Protein AF-A0A1S4DKH9-F1 (afdb_monomer_lite)

Organism: Nicotiana tabacum (NCBI:txid4097)

Sequence (353 aa):
MFNLQRTGGSEENLSPEVVNATEPLGEAETSLSMASSDRLENSMARGRQGDEEYIVMQQKDLFSVAHLPSQVRKIIEHLWENEARLCAFFCNIQGQHLNTPSKVAGPSMFFLDSILVPPIRFRPPAKGGDSVMEHPHTVLLGKVLQSNIALGNAHSNRAGRSKIISRLMDLQQSVNILFDSKTAAGPGQKDVGVGICQLLEKKEGIFRQKMMGKRVNFACRSVISPDPYLSVNEIGVPPYFALRLTYPERVTPWNAGKMRDSIINGPENHPGALSFADRISTVKLPSGNGKNIKKIRMAISRKLPSSRGAVTQSGRNDEYEFEGKVVYRHLQDGDIVLVNRQVELFASVCGAN

InterPro domains:
  IPR000722 RNA polymerase, alpha subunit [PF00623] (213-345)
  IPR006592 RNA polymerase, N-terminal [SM00663] (108-352)
  IPR045867 DNA-directed RNA polymerase, subunit beta-prime [PTHR19376] (65-342)

Secondary structure (DSSP, 8-state):
--------------PPP------------------------------SSHHHHHHHHHHHHHTTS---HHHHHHHHHHHHHH-HHHHHHHHHHHHTT--S------GGGG--S--PPPPGGGSPPEEETTEEEPPHHHHHHHHHHHHHHHHHHHHHTT--HHHHHHHHHHHHHHHHHHH-HHHHPPTT-TTPPPPHHHHHHSTTSHIIIIIIS---SS---------TTS-TT-----HHHHTT-EEEEEP-TTTHHHHHHHHHH-SSSSS-EEEEE-SS-EEEPPPS--HHHHHHHHHHHTTSPPTTSTTS-TTS-THHHHTT-EEEEEP-TT--EEEE-SS-SSS-EEEE-

Foldseek 3Di:
DDDDDDDDDDDDDDDDDDDDDDDDDDDDDDDDDDDDDDDDDDDDDDDDDVVVVVVVVVVVVVVPDDDDVVVVLVVQQVCCVVCVVVVVVVQVVVVVVDPDPPDRPGSCVVPDPDDDDDDVVVFDWDDDPPDTHGGLLVVLVVQLVVLVVLLVVCVVVVHDPVSNVVSVVSNVLSVCLQADVVVSDDPPCPPRGQHPVNQDPDCCHCCNVPPVDDDDPQDDDDDDDDDPVDDPQADDDDPVSLLVRWDWAQADLVCLVVLLVQLLCFRPDPQHFQWKWAQVDIGGQDDDDDPVSSVVSNVVSVLGDHSPPPPDDPPDPPVPSRPGIITRTGDDPPDWDWAADPPPPDPRTDIGD

pLDDT: mean 74.28, std 23.91, range [22.83, 96.75]

Radius of gyration: 37.33 Å; chains: 1; bounding box: 111×58×94 Å

Structure (mmCIF, N/CA/C/O backbone):
data_AF-A0A1S4DKH9-F1
#
_entry.id   AF-A0A1S4DKH9-F1
#
loop_
_atom_site.group_PDB
_atom_site.id
_atom_site.type_symbol
_atom_site.label_atom_id
_atom_site.label_alt_id
_atom_site.label_comp_id
_atom_site.label_asym_id
_atom_site.label_entity_id
_atom_site.label_seq_id
_atom_site.pdbx_PDB_ins_code
_atom_site.Cartn_x
_atom_site.Cartn_y
_atom_site.Cartn_z
_atom_site.occupancy
_atom_site.B_iso_or_equiv
_atom_site.auth_seq_id
_atom_site.auth_comp_id
_atom_site.auth_asym_id
_atom_site.auth_atom_id
_atom_site.pdbx_PDB_model_num
ATOM 1 N N . MET A 1 1 ? 19.260 -18.390 29.176 1.00 35.50 1 MET A N 1
ATOM 2 C CA . MET A 1 1 ? 20.043 -18.119 30.397 1.00 35.50 1 MET A CA 1
ATOM 3 C C . MET A 1 1 ? 19.313 -17.019 31.155 1.00 35.50 1 MET A C 1
ATOM 5 O O . MET A 1 1 ? 19.299 -15.902 30.671 1.00 35.50 1 MET A O 1
ATOM 9 N N . PHE A 1 2 ? 18.592 -17.435 32.200 1.00 26.61 2 PHE A N 1
ATOM 10 C CA . PHE A 1 2 ? 17.896 -16.727 33.294 1.00 26.61 2 PHE A CA 1
ATOM 11 C C . PHE A 1 2 ? 16.610 -17.504 33.599 1.00 26.61 2 PHE A C 1
ATOM 13 O O . PHE A 1 2 ? 15.527 -17.218 33.103 1.00 26.61 2 PHE A O 1
ATOM 20 N N . ASN A 1 3 ? 16.818 -18.587 34.350 1.00 23.33 3 ASN A N 1
ATOM 21 C CA . ASN A 1 3 ? 15.805 -19.311 35.103 1.00 23.33 3 ASN A CA 1
ATOM 22 C C . ASN A 1 3 ? 15.641 -18.590 36.444 1.00 23.33 3 ASN A C 1
ATOM 24 O O . ASN A 1 3 ? 16.657 -18.331 37.087 1.00 23.33 3 ASN A O 1
ATOM 28 N N . LEU A 1 4 ? 14.408 -18.377 36.903 1.00 29.14 4 LEU A N 1
ATOM 29 C CA . LEU A 1 4 ? 14.122 -18.391 38.337 1.00 29.14 4 LEU A CA 1
ATOM 30 C C . LEU A 1 4 ? 12.692 -18.895 38.600 1.00 29.14 4 LEU A C 1
ATOM 32 O O . LEU A 1 4 ? 11.704 -18.226 38.328 1.00 29.14 4 LEU A O 1
ATOM 36 N N . GLN A 1 5 ? 12.667 -20.153 39.041 1.00 27.03 5 GLN A N 1
ATOM 37 C CA . GLN A 1 5 ? 11.808 -20.799 40.038 1.00 27.03 5 GLN A CA 1
ATOM 38 C C . GLN A 1 5 ? 10.305 -20.482 40.118 1.00 27.03 5 GLN A C 1
ATOM 40 O O . GLN A 1 5 ? 9.860 -19.443 40.589 1.00 27.03 5 GLN A O 1
ATOM 45 N N . ARG A 1 6 ? 9.543 -21.544 39.819 1.00 25.92 6 ARG A N 1
ATOM 46 C CA . ARG A 1 6 ? 8.253 -21.880 40.428 1.00 25.92 6 ARG A CA 1
ATOM 47 C C . ARG A 1 6 ? 8.407 -22.048 41.945 1.00 25.92 6 ARG A C 1
ATOM 49 O O . ARG A 1 6 ? 9.213 -22.866 42.383 1.00 25.92 6 ARG A O 1
ATOM 56 N N . THR A 1 7 ? 7.532 -21.400 42.702 1.00 26.58 7 THR A N 1
ATOM 57 C CA . THR A 1 7 ? 7.097 -21.820 44.041 1.00 26.58 7 THR A CA 1
ATOM 58 C C . THR A 1 7 ? 5.575 -21.761 44.052 1.00 26.58 7 THR A C 1
ATOM 60 O O . THR A 1 7 ? 4.994 -20.784 43.586 1.00 26.58 7 THR A O 1
ATOM 63 N N . GLY A 1 8 ? 4.940 -22.856 44.465 1.00 22.94 8 GLY A N 1
ATOM 64 C CA . GLY A 1 8 ? 3.492 -23.014 44.430 1.00 22.94 8 GLY A CA 1
ATOM 65 C C . GLY A 1 8 ? 2.771 -22.475 45.664 1.00 22.94 8 GLY A C 1
ATOM 66 O O . GLY A 1 8 ? 3.399 -22.145 46.665 1.00 22.94 8 GLY A O 1
ATOM 67 N N . GLY A 1 9 ? 1.441 -22.510 45.557 1.00 22.83 9 GLY A N 1
ATOM 68 C CA . GLY A 1 9 ? 0.507 -22.621 46.675 1.00 22.83 9 GLY A CA 1
ATOM 69 C C . GLY A 1 9 ? -0.093 -21.311 47.175 1.00 22.83 9 GLY A C 1
ATOM 70 O O . GLY A 1 9 ? 0.499 -20.682 48.036 1.00 22.83 9 GLY A O 1
ATOM 71 N N . SER A 1 10 ? -1.293 -20.975 46.696 1.00 25.03 10 SER A N 1
ATOM 72 C CA . SER A 1 10 ? -2.522 -20.954 47.513 1.00 25.03 10 SER A CA 1
ATOM 73 C C . SER A 1 10 ? -3.692 -20.419 46.683 1.00 25.03 10 SER A C 1
ATOM 75 O O . SER A 1 10 ? -3.614 -19.351 46.081 1.00 25.03 10 SER A O 1
ATOM 77 N N . GLU A 1 11 ? -4.776 -21.193 46.632 1.00 33.19 11 GLU A N 1
ATOM 78 C CA . GLU A 1 11 ? -6.097 -20.703 46.250 1.00 33.19 11 GLU A CA 1
ATOM 79 C C . GLU A 1 11 ? -6.484 -19.590 47.230 1.00 33.19 11 GLU A C 1
ATOM 81 O O . GLU A 1 11 ? -6.693 -19.852 48.413 1.00 33.19 11 GLU A O 1
ATOM 86 N N . GLU A 1 12 ? -6.556 -18.346 46.759 1.00 27.44 12 GLU A N 1
ATOM 87 C CA . GLU A 1 12 ? -7.192 -17.272 47.516 1.00 27.44 12 GLU A CA 1
ATOM 88 C C . GLU A 1 12 ? -8.554 -16.969 46.905 1.00 27.44 12 GLU A C 1
ATOM 90 O O . GLU A 1 12 ? -8.703 -16.471 45.788 1.00 27.44 12 GLU A O 1
ATOM 95 N N . ASN A 1 13 ? -9.547 -17.371 47.688 1.00 27.06 13 ASN A N 1
ATOM 96 C CA . ASN A 1 13 ? -10.962 -17.160 47.507 1.00 27.06 13 ASN A CA 1
ATOM 97 C C . ASN A 1 13 ? -11.296 -15.701 47.176 1.00 27.06 13 ASN A C 1
ATOM 99 O O . ASN A 1 13 ? -10.829 -14.763 47.827 1.00 27.06 13 ASN A O 1
ATOM 103 N N . LEU A 1 14 ? -12.211 -15.546 46.216 1.00 27.14 14 LEU A N 1
ATOM 104 C CA . LEU A 1 14 ? -13.073 -14.377 46.079 1.00 27.14 14 LEU A CA 1
ATOM 105 C C . LEU A 1 14 ? -13.613 -13.994 47.462 1.00 27.14 14 LEU A C 1
ATOM 107 O O . LEU A 1 14 ? -14.387 -14.739 48.063 1.00 27.14 14 LEU A O 1
ATOM 111 N N . SER A 1 15 ? -13.190 -12.840 47.972 1.00 30.05 15 SER A N 1
ATOM 112 C CA . SER A 1 15 ? -13.782 -12.288 49.184 1.00 30.05 15 SER A CA 1
ATOM 113 C C . SER A 1 15 ? -15.156 -11.698 48.843 1.00 30.05 15 SER A C 1
ATOM 115 O O . SER A 1 15 ? -15.264 -10.940 47.875 1.00 30.05 15 SER A O 1
ATOM 117 N N . PRO A 1 16 ? -16.206 -12.049 49.602 1.00 29.97 16 PRO A N 1
ATOM 118 C CA . PRO A 1 16 ? -17.573 -11.638 49.329 1.00 29.97 16 PRO A CA 1
ATOM 119 C C . PRO A 1 16 ? -17.761 -10.170 49.712 1.00 29.97 16 PRO A C 1
ATOM 121 O O . PRO A 1 16 ? -17.360 -9.732 50.791 1.00 29.97 16 PRO A O 1
ATOM 124 N N . GLU A 1 17 ? -18.394 -9.402 48.828 1.00 30.55 17 GLU A N 1
ATOM 125 C CA . GLU A 1 17 ? -18.883 -8.074 49.179 1.00 30.55 17 GLU A CA 1
ATOM 126 C C . GLU A 1 17 ? -20.013 -8.256 50.202 1.00 30.55 17 GLU A C 1
ATOM 128 O O . GLU A 1 17 ? -21.005 -8.944 49.957 1.00 30.55 17 GLU A O 1
ATOM 133 N N . VAL A 1 18 ? -19.783 -7.714 51.396 1.00 30.25 18 VAL A N 1
ATOM 134 C CA . VAL A 1 18 ? -20.636 -7.856 52.573 1.00 30.25 18 VAL A CA 1
ATOM 135 C C . VAL A 1 18 ? -22.040 -7.341 52.260 1.00 30.25 18 VAL A C 1
ATOM 137 O O . VAL A 1 18 ? -22.259 -6.143 52.080 1.00 30.25 18 VAL A O 1
ATOM 140 N N . VAL A 1 19 ? -22.994 -8.269 52.235 1.00 34.19 19 VAL A N 1
ATOM 141 C CA . VAL A 1 19 ? -24.423 -7.988 52.358 1.00 34.19 19 VAL A CA 1
ATOM 142 C C . VAL A 1 19 ? -24.653 -7.481 53.775 1.00 34.19 19 VAL A C 1
ATOM 144 O O . VAL A 1 19 ? -24.426 -8.220 54.729 1.00 34.19 19 VAL A O 1
ATOM 147 N N . ASN A 1 20 ? -25.121 -6.243 53.921 1.00 26.44 20 ASN A N 1
ATOM 148 C CA . ASN A 1 20 ? -25.772 -5.824 55.153 1.00 26.44 20 ASN A CA 1
ATOM 149 C C . ASN A 1 20 ? -27.063 -5.057 54.850 1.00 26.44 20 ASN A C 1
ATOM 151 O O . ASN A 1 20 ? -27.044 -3.984 54.254 1.00 26.44 20 ASN A O 1
ATOM 155 N N . ALA A 1 21 ? -28.147 -5.731 55.242 1.00 28.20 21 ALA A N 1
ATOM 156 C CA . ALA A 1 21 ? -29.458 -5.290 55.702 1.00 28.20 21 ALA A CA 1
ATOM 157 C C . ALA A 1 21 ? -29.995 -3.915 55.261 1.00 28.20 21 ALA A C 1
ATOM 159 O O . ALA A 1 21 ? -29.522 -2.856 55.661 1.00 28.20 21 ALA A O 1
ATOM 160 N N . THR A 1 22 ? -31.084 -4.002 54.499 1.00 28.23 22 THR A N 1
ATOM 161 C CA . THR A 1 22 ? -32.389 -3.369 54.747 1.00 28.23 22 THR A CA 1
ATOM 162 C C . THR A 1 22 ? -32.508 -2.593 56.066 1.00 28.23 22 THR A C 1
ATOM 164 O O . THR A 1 22 ? -32.443 -3.215 57.117 1.00 28.23 22 THR A O 1
ATOM 167 N N . GLU A 1 23 ? -32.807 -1.291 56.001 1.00 25.06 23 GLU A N 1
ATOM 168 C CA . GLU A 1 23 ? -33.881 -0.656 56.787 1.00 25.06 23 GLU A CA 1
ATOM 169 C C . GLU A 1 23 ? -34.392 0.632 56.091 1.00 25.06 23 GLU A C 1
ATOM 171 O O . GLU A 1 23 ? -33.608 1.312 55.419 1.00 25.06 23 GLU A O 1
ATOM 176 N N . PRO A 1 24 ? -35.702 0.949 56.198 1.00 32.97 24 PRO A N 1
ATOM 177 C CA . PRO A 1 24 ? -36.370 2.039 55.488 1.00 32.97 24 PRO A CA 1
ATOM 178 C C . PRO A 1 24 ? -36.549 3.294 56.361 1.00 32.97 24 PRO A C 1
ATOM 180 O O . PRO A 1 24 ? -36.873 3.202 57.539 1.00 32.97 24 PRO A O 1
ATOM 183 N N . LEU A 1 25 ? -36.418 4.481 55.768 1.00 26.73 25 LEU A N 1
ATOM 184 C CA . LEU A 1 25 ? -36.816 5.772 56.349 1.00 26.73 25 LEU A CA 1
ATOM 185 C C . LEU A 1 25 ? -37.231 6.683 55.176 1.00 26.73 25 LEU A C 1
ATOM 187 O O . LEU A 1 25 ? -36.474 6.803 54.219 1.00 26.73 25 LEU A O 1
ATOM 191 N N . GLY A 1 26 ? -38.382 7.345 55.134 1.00 24.33 26 GLY A N 1
ATOM 192 C CA . GLY A 1 26 ? -39.481 7.434 56.079 1.00 24.33 26 GLY A CA 1
ATOM 193 C C . GLY A 1 26 ? -40.715 7.992 55.365 1.00 24.33 26 GLY A C 1
ATOM 194 O O . GLY A 1 26 ? -40.619 8.644 54.323 1.00 24.33 26 GLY A O 1
ATOM 195 N N . GLU A 1 27 ? -41.865 7.664 55.931 1.00 23.52 27 GLU A N 1
ATOM 196 C CA . GLU A 1 27 ? -43.193 8.092 55.520 1.00 23.52 27 GLU A CA 1
ATOM 197 C C . GLU A 1 27 ? -43.369 9.604 55.716 1.00 23.52 27 GLU A C 1
ATOM 199 O O . GLU A 1 27 ? -42.976 10.169 56.737 1.00 23.52 27 GLU A O 1
ATOM 204 N N . ALA A 1 28 ? -44.013 10.249 54.748 1.00 24.97 28 ALA A N 1
ATOM 205 C CA . ALA A 1 28 ? -44.716 11.505 54.955 1.00 24.97 28 ALA A CA 1
ATOM 206 C C . ALA A 1 28 ? -46.137 11.310 54.420 1.00 24.97 28 ALA A C 1
ATOM 208 O O . ALA A 1 28 ? -46.377 11.353 53.214 1.00 24.97 28 ALA A O 1
ATOM 209 N N . GLU A 1 29 ? -47.071 11.033 55.328 1.00 22.97 29 GLU A N 1
ATOM 210 C CA . GLU A 1 29 ? -48.499 11.113 55.046 1.00 22.97 29 GLU A CA 1
ATOM 211 C C . GLU A 1 29 ? -48.913 12.571 54.831 1.00 22.97 29 GLU A C 1
ATOM 213 O O . GLU A 1 29 ? -48.580 13.441 55.637 1.00 22.97 29 GLU A O 1
ATOM 218 N N . THR A 1 30 ? -49.722 12.846 53.805 1.00 23.67 30 THR A N 1
ATOM 219 C CA . THR A 1 30 ? -50.710 13.937 53.858 1.00 23.67 30 THR A CA 1
ATOM 220 C C . THR A 1 30 ? -51.915 13.613 52.961 1.00 23.67 30 THR A C 1
ATOM 222 O O . THR A 1 30 ? -51.887 13.801 51.751 1.00 23.67 30 THR A O 1
ATOM 225 N N . SER A 1 31 ? -52.951 13.080 53.617 1.00 23.53 31 SER A N 1
ATOM 226 C CA . SER A 1 31 ? -54.407 13.250 53.430 1.00 23.53 31 SER A CA 1
ATOM 227 C C . SER A 1 31 ? -55.106 13.151 52.056 1.00 23.53 31 SER A C 1
ATOM 229 O O . SER A 1 31 ? -54.861 13.909 51.122 1.00 23.53 31 SER A O 1
ATOM 231 N N . LEU A 1 32 ? -56.144 12.303 52.083 1.00 23.70 32 LEU A N 1
ATOM 232 C CA . LEU A 1 32 ? -57.332 12.161 51.229 1.00 23.70 32 LEU A CA 1
ATOM 233 C C . LEU A 1 32 ? -57.931 13.452 50.622 1.00 23.70 32 LEU A C 1
ATOM 235 O O . LEU A 1 32 ? -58.110 14.445 51.320 1.00 23.70 32 LEU A O 1
ATOM 239 N N . SER A 1 33 ? -58.523 13.323 49.425 1.00 22.92 33 SER A N 1
ATOM 240 C CA . SER A 1 33 ? -59.979 13.534 49.266 1.00 22.92 33 SER A CA 1
ATOM 241 C C . SER A 1 33 ? -60.537 12.873 47.996 1.00 22.92 33 SER A C 1
ATOM 243 O O . SER A 1 33 ? -60.065 13.097 46.885 1.00 22.92 33 SER A O 1
ATOM 245 N N . MET A 1 34 ? -61.564 12.038 48.183 1.00 26.72 34 MET A N 1
ATOM 246 C CA . MET A 1 34 ? -62.520 11.660 47.141 1.00 26.72 34 MET A CA 1
ATOM 247 C C . MET A 1 34 ? -63.538 12.793 46.968 1.00 26.72 34 MET A C 1
ATOM 249 O O . MET A 1 34 ? -64.041 13.310 47.965 1.00 26.72 34 MET A O 1
ATOM 253 N N . ALA A 1 35 ? -63.913 13.097 45.725 1.00 23.75 35 ALA A N 1
ATOM 254 C CA . ALA A 1 35 ? -65.143 13.816 45.406 1.00 23.75 35 ALA A CA 1
ATOM 255 C C . ALA A 1 35 ? -65.852 13.176 44.194 1.00 23.75 35 ALA A C 1
ATOM 257 O O . ALA A 1 35 ? -65.250 12.907 43.158 1.00 23.75 35 ALA A O 1
ATOM 258 N N . SER A 1 36 ? -67.139 12.919 44.421 1.00 23.72 36 SER A N 1
ATOM 259 C CA . SER A 1 36 ? -68.265 12.419 43.607 1.00 23.72 36 SER A CA 1
ATOM 260 C C . SER A 1 36 ? -68.409 13.010 42.188 1.00 23.72 36 SER A C 1
ATOM 262 O O . SER A 1 36 ? -68.172 14.194 41.997 1.00 23.72 36 SER A O 1
ATOM 264 N N . SER A 1 37 ? -68.672 12.176 41.167 1.00 26.45 37 SER A N 1
ATOM 265 C CA . SER A 1 37 ? -69.978 11.820 40.534 1.00 26.45 37 SER A CA 1
ATOM 266 C C . SER A 1 37 ? -70.540 12.866 39.557 1.00 26.45 37 SER A C 1
ATOM 268 O O . SER A 1 37 ? -70.953 13.929 40.000 1.00 26.45 37 SER A O 1
ATOM 270 N N . ASP A 1 38 ? -70.595 12.558 38.249 1.00 23.42 38 ASP A N 1
ATOM 271 C CA . ASP A 1 38 ? -71.851 12.237 37.530 1.00 23.42 38 ASP A CA 1
ATOM 272 C C . ASP A 1 38 ? -71.708 12.115 35.988 1.00 23.42 38 ASP A C 1
ATOM 274 O O . ASP A 1 38 ? -71.207 13.004 35.312 1.00 23.42 38 ASP A O 1
ATOM 278 N N . ARG A 1 39 ? -72.249 10.992 35.477 1.00 25.23 39 ARG A N 1
ATOM 279 C CA . ARG A 1 39 ? -73.126 10.798 34.294 1.00 25.23 39 ARG A CA 1
ATOM 280 C C . ARG A 1 39 ? -72.745 11.269 32.868 1.00 25.23 39 ARG A C 1
ATOM 282 O O . ARG A 1 39 ? -72.760 12.453 32.567 1.00 25.23 39 ARG A O 1
ATOM 289 N N . LEU A 1 40 ? -72.694 10.263 31.973 1.00 25.77 40 LEU A N 1
ATOM 290 C CA . LEU A 1 40 ? -73.511 10.027 30.747 1.00 25.77 40 LEU A CA 1
ATOM 291 C C . LEU A 1 40 ? -72.713 9.634 29.482 1.00 25.77 40 LEU A C 1
ATOM 293 O O . LEU A 1 40 ? -72.026 10.438 28.872 1.00 25.77 40 LEU A O 1
ATOM 297 N N . GLU A 1 41 ? -72.893 8.355 29.132 1.00 24.75 41 GLU A N 1
ATOM 298 C CA . GLU A 1 41 ? -73.130 7.736 27.815 1.00 24.75 41 GLU A CA 1
ATOM 299 C C . GLU A 1 41 ? -72.355 8.113 26.530 1.00 24.75 41 GLU A C 1
ATOM 301 O O . GLU A 1 41 ? -72.313 9.247 26.071 1.00 24.75 41 GLU A O 1
ATOM 306 N N . ASN A 1 42 ? -71.984 7.021 25.841 1.00 24.17 42 ASN A N 1
ATOM 307 C CA . ASN A 1 42 ? -71.844 6.825 24.392 1.00 24.17 42 ASN A CA 1
ATOM 308 C C . ASN A 1 42 ? -70.647 7.450 23.654 1.00 24.17 42 ASN A C 1
ATOM 310 O O . ASN A 1 42 ? -70.676 8.580 23.185 1.00 24.17 42 ASN A O 1
ATOM 314 N N . SER A 1 43 ? -69.684 6.604 23.283 1.00 25.31 43 SER A N 1
ATOM 315 C CA . SER A 1 43 ? -69.690 5.993 21.939 1.00 25.31 43 SER A CA 1
ATOM 316 C C . SER A 1 43 ? -68.486 5.067 21.744 1.00 25.31 43 SER A C 1
ATOM 318 O O . SER A 1 43 ? -67.338 5.407 22.019 1.00 25.31 43 SER A O 1
ATOM 320 N N . MET A 1 44 ? -68.770 3.857 21.266 1.00 31.17 44 MET A N 1
ATOM 321 C CA . MET A 1 44 ? -67.772 2.952 20.710 1.00 31.17 44 MET A CA 1
ATOM 322 C C . MET A 1 44 ? -67.127 3.562 19.455 1.00 31.17 44 MET A C 1
ATOM 324 O O . MET A 1 44 ? -67.796 4.267 18.704 1.00 31.17 44 MET A O 1
ATOM 328 N N . ALA A 1 45 ? -65.879 3.145 19.203 1.00 33.59 45 ALA A N 1
ATOM 329 C CA . ALA A 1 45 ? -65.086 3.268 17.969 1.00 33.59 45 ALA A CA 1
ATOM 330 C C . ALA A 1 45 ? -63.982 4.342 17.962 1.00 33.59 45 ALA A C 1
ATOM 332 O O . ALA A 1 45 ? -64.128 5.398 17.357 1.00 33.59 45 ALA A O 1
ATOM 333 N N . ARG A 1 46 ? -62.820 3.995 18.541 1.00 28.69 46 ARG A N 1
ATOM 334 C CA . ARG A 1 46 ? -61.463 4.298 18.021 1.00 28.69 46 ARG A CA 1
ATOM 335 C C . ARG A 1 46 ? -60.416 3.615 18.906 1.00 28.69 46 ARG A C 1
ATOM 337 O O . ARG A 1 46 ? -59.775 4.228 19.747 1.00 28.69 46 ARG A O 1
ATOM 344 N N . GLY A 1 47 ? -60.3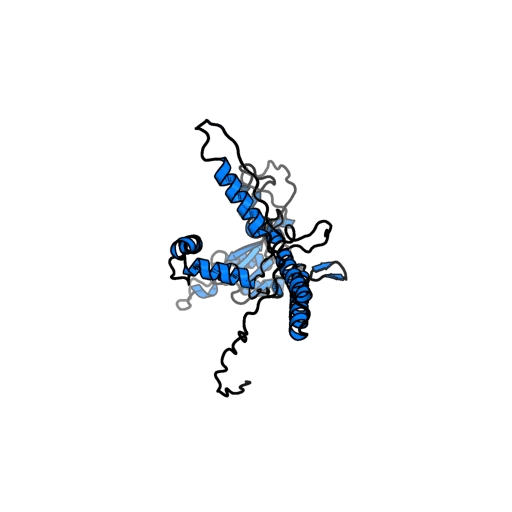07 2.299 18.749 1.00 32.78 47 GLY A N 1
ATOM 345 C CA . GLY A 1 47 ? -59.295 1.497 19.427 1.00 32.78 47 GLY A CA 1
ATOM 346 C C . GLY A 1 47 ? -57.960 1.490 18.681 1.00 32.78 47 GLY A C 1
ATOM 347 O O . GLY A 1 47 ? -57.941 1.440 17.451 1.00 32.78 47 GLY A O 1
ATOM 348 N N . ARG A 1 48 ? -56.884 1.423 19.478 1.00 35.66 48 ARG A N 1
ATOM 349 C CA . ARG A 1 48 ? -55.547 0.853 19.205 1.00 35.66 48 ARG A CA 1
ATOM 350 C C . ARG A 1 48 ? -54.366 1.744 18.810 1.00 35.66 48 ARG A C 1
ATOM 352 O O . ARG A 1 48 ? -53.260 1.239 18.913 1.00 35.66 48 ARG A O 1
ATOM 359 N N . GLN A 1 49 ? -54.517 3.022 18.451 1.00 33.59 49 GLN A N 1
ATOM 360 C CA . GLN A 1 49 ? -53.332 3.876 18.193 1.00 33.59 49 GLN A CA 1
ATOM 361 C C . GLN A 1 49 ? -52.865 4.694 19.407 1.00 33.59 49 GLN A C 1
ATOM 363 O O . GLN A 1 49 ? -51.668 4.883 19.578 1.00 33.59 49 GLN A O 1
ATOM 368 N N . GLY A 1 50 ? -53.782 5.125 20.281 1.00 31.77 50 GLY A N 1
ATOM 369 C CA . GLY A 1 50 ? -53.434 5.942 21.451 1.00 31.77 50 GLY A CA 1
ATOM 370 C C . GLY A 1 50 ? -52.754 5.164 22.580 1.00 31.77 50 GLY A C 1
ATOM 371 O O . GLY A 1 50 ? -51.868 5.702 23.232 1.00 31.77 50 GLY A O 1
ATOM 372 N N . ASP A 1 51 ? -53.113 3.892 22.777 1.00 34.66 51 ASP A N 1
ATOM 373 C CA . ASP A 1 51 ? -52.587 3.082 23.885 1.00 34.66 51 ASP A CA 1
ATOM 374 C C . ASP A 1 51 ? -51.116 2.686 23.669 1.00 34.66 51 ASP A C 1
ATOM 376 O O . ASP A 1 51 ? -50.339 2.670 24.620 1.00 34.66 51 ASP A O 1
ATOM 380 N N . GLU A 1 52 ? -50.695 2.436 22.421 1.00 40.94 52 GLU A N 1
ATOM 381 C CA . GLU A 1 52 ? -49.285 2.166 22.097 1.00 40.94 52 GLU A CA 1
ATOM 382 C C . GLU A 1 52 ? -48.413 3.416 22.283 1.00 40.94 52 GLU A C 1
ATOM 384 O O . GLU A 1 52 ? -47.325 3.333 22.851 1.00 40.94 52 GLU A O 1
ATOM 389 N N . GLU A 1 53 ? -48.902 4.593 21.878 1.00 40.09 53 GLU A N 1
ATOM 390 C CA . GLU A 1 53 ? -48.199 5.867 22.073 1.00 40.09 53 GLU A CA 1
ATOM 391 C C . GLU A 1 53 ? -48.090 6.246 23.560 1.00 40.09 53 GLU A C 1
ATOM 393 O O . GLU A 1 53 ? -47.049 6.742 23.999 1.00 40.09 53 GLU A O 1
ATOM 398 N N . TYR A 1 54 ? -49.121 5.941 24.355 1.00 39.84 54 TYR A N 1
ATOM 399 C CA . TYR A 1 54 ? -49.137 6.178 25.800 1.00 39.84 54 TYR A CA 1
ATOM 400 C C . TYR A 1 54 ? -48.205 5.224 26.563 1.00 39.84 54 TYR A C 1
ATOM 402 O O . TYR A 1 54 ? -47.504 5.661 27.475 1.00 39.84 54 TYR A O 1
ATOM 410 N N . ILE A 1 55 ? -48.122 3.947 26.161 1.00 47.28 55 ILE A N 1
ATOM 411 C CA . ILE A 1 55 ? -47.168 2.971 26.720 1.00 47.28 55 ILE A CA 1
ATOM 412 C C . ILE A 1 55 ? -45.724 3.371 26.382 1.00 47.28 55 ILE A C 1
ATOM 414 O O . ILE A 1 55 ? -44.854 3.326 27.252 1.00 47.28 55 ILE A O 1
ATOM 418 N N . VAL A 1 56 ? -45.466 3.830 25.152 1.00 48.22 56 VAL A N 1
ATOM 419 C CA . VAL A 1 56 ? -44.139 4.305 24.720 1.00 48.22 56 VAL A CA 1
ATOM 420 C C . VAL A 1 56 ? -43.737 5.603 25.439 1.00 48.22 56 VAL A C 1
ATOM 422 O O . VAL A 1 56 ? -42.566 5.766 25.797 1.00 48.22 56 VAL A O 1
ATOM 425 N N . MET A 1 57 ? -44.682 6.515 25.702 1.00 40.75 57 MET A N 1
ATOM 426 C CA . MET A 1 57 ? -44.439 7.715 26.517 1.00 40.75 57 MET A CA 1
ATOM 427 C C . MET A 1 57 ? -44.200 7.386 27.998 1.00 40.75 57 MET A C 1
ATOM 429 O O . MET A 1 57 ? -43.223 7.876 28.559 1.00 40.75 57 MET A O 1
ATOM 433 N N . GLN A 1 58 ? -45.003 6.510 28.614 1.00 38.53 58 GLN A N 1
ATOM 434 C CA . GLN A 1 58 ? -44.780 6.060 29.998 1.00 38.53 58 GLN A CA 1
ATOM 435 C C . GLN A 1 58 ? -43.449 5.321 30.166 1.00 38.53 58 GLN A C 1
ATOM 437 O O . GLN A 1 58 ? -42.765 5.499 31.174 1.00 38.53 58 GLN A O 1
ATOM 442 N N . GLN A 1 59 ? -43.039 4.525 29.173 1.00 45.47 59 GLN A N 1
ATOM 443 C CA . GLN A 1 59 ? -41.718 3.901 29.174 1.00 45.47 59 GLN A CA 1
ATOM 444 C C . GLN A 1 59 ? -40.599 4.945 29.148 1.00 45.47 59 GLN A C 1
ATOM 446 O O . GLN A 1 59 ? -39.626 4.801 29.885 1.00 45.47 59 GLN A O 1
ATOM 451 N N . LYS A 1 60 ? -40.731 6.015 28.355 1.00 46.41 60 LYS A N 1
ATOM 452 C CA . LYS A 1 60 ? -39.727 7.089 28.272 1.00 46.41 60 LYS A CA 1
ATOM 453 C C . LYS A 1 60 ? -39.450 7.761 29.619 1.00 46.41 60 LYS A C 1
ATOM 455 O O . LYS A 1 60 ? -38.286 8.037 29.906 1.00 46.41 60 LYS A O 1
ATOM 460 N N . ASP A 1 61 ? -40.473 7.957 30.446 1.00 45.44 61 ASP A N 1
ATOM 461 C CA . ASP A 1 61 ? -40.317 8.561 31.774 1.00 45.44 61 ASP A CA 1
ATOM 462 C C . ASP A 1 61 ? -39.724 7.582 32.808 1.00 45.44 61 ASP A C 1
ATOM 464 O O . ASP A 1 61 ? -38.969 7.997 33.690 1.00 45.44 61 ASP A O 1
ATOM 468 N N . LEU A 1 62 ? -39.948 6.269 32.653 1.00 48.72 62 LEU A N 1
ATOM 469 C CA . LEU A 1 62 ? -39.292 5.216 33.450 1.00 48.72 62 LEU A CA 1
ATOM 470 C C . LEU A 1 62 ? -37.792 5.052 33.125 1.00 48.72 62 LEU A C 1
ATOM 472 O O . LEU A 1 62 ? -37.010 4.689 34.003 1.00 48.72 62 LEU A O 1
ATOM 476 N N . PHE A 1 63 ? -37.362 5.367 31.897 1.00 50.28 63 PHE A N 1
ATOM 477 C CA . PHE A 1 63 ? -35.953 5.318 31.469 1.00 50.28 63 PHE A CA 1
ATOM 478 C C . PHE A 1 63 ? -35.117 6.551 31.873 1.00 50.28 63 PHE A C 1
ATOM 480 O O . PHE A 1 63 ? -33.935 6.632 31.540 1.00 50.28 63 PHE A O 1
ATOM 487 N N . SER A 1 64 ? -35.697 7.505 32.611 1.00 50.50 64 SER A N 1
ATOM 488 C CA . SER A 1 64 ? -35.020 8.724 33.091 1.00 50.50 64 SER A CA 1
ATOM 489 C C . SER A 1 64 ? -33.970 8.462 34.191 1.00 50.50 64 SER A C 1
ATOM 491 O O . SER A 1 64 ? -33.131 9.313 34.499 1.00 50.50 64 SER A O 1
ATOM 493 N N . VAL A 1 65 ? -33.962 7.264 34.784 1.00 62.69 65 VAL A N 1
ATOM 494 C CA . VAL A 1 65 ? -32.997 6.900 35.828 1.00 62.69 65 VAL A CA 1
ATOM 495 C C . VAL A 1 65 ? -31.651 6.531 35.198 1.00 62.69 65 VAL A C 1
ATOM 497 O O . VAL A 1 65 ? -31.510 5.513 34.524 1.00 62.69 65 VAL A O 1
ATOM 500 N N . ALA A 1 66 ? -30.624 7.346 35.445 1.00 70.56 66 ALA A N 1
ATOM 501 C CA . ALA A 1 66 ? -29.262 7.051 35.011 1.00 70.56 66 ALA A CA 1
ATOM 502 C C . ALA A 1 66 ? -28.733 5.780 35.705 1.00 70.56 66 ALA A C 1
ATOM 504 O O . ALA A 1 66 ? -28.430 5.784 36.900 1.00 70.56 66 ALA A O 1
ATOM 505 N N . HIS A 1 67 ? -28.606 4.690 34.949 1.00 80.38 67 HIS A N 1
ATOM 506 C CA . HIS A 1 67 ? -28.070 3.424 35.445 1.00 80.38 67 HIS A CA 1
ATOM 507 C C . HIS A 1 67 ? -26.542 3.387 35.404 1.00 80.38 67 HIS A C 1
ATOM 509 O O . HIS A 1 67 ? -25.902 3.893 34.481 1.00 80.38 67 HIS A O 1
ATOM 515 N N . LEU A 1 68 ? -25.941 2.730 36.398 1.00 85.62 68 LEU A N 1
ATOM 516 C CA . LEU A 1 68 ? -24.501 2.477 36.401 1.00 85.62 68 LEU A CA 1
ATOM 517 C C . LEU A 1 68 ? -24.171 1.350 35.399 1.00 85.62 68 LEU A C 1
ATOM 519 O O . LEU A 1 68 ? -24.929 0.380 35.332 1.00 85.62 68 LEU A O 1
ATOM 523 N N . PRO A 1 69 ? -23.031 1.385 34.681 1.00 87.56 69 PRO A N 1
ATOM 524 C CA . PRO A 1 69 ? -22.666 0.328 33.730 1.00 87.56 69 PRO A CA 1
ATOM 525 C C . PRO A 1 69 ? -22.689 -1.096 34.310 1.00 87.56 69 PRO A C 1
ATOM 527 O O . PRO A 1 69 ? -23.030 -2.042 33.608 1.00 87.56 69 PRO A O 1
ATOM 530 N N . SER A 1 70 ? -22.390 -1.261 35.603 1.00 86.75 70 SER A N 1
ATOM 531 C CA . SER A 1 70 ? -22.481 -2.555 36.295 1.00 86.75 70 SER A CA 1
ATOM 532 C C . SER A 1 70 ? -23.920 -3.048 36.479 1.00 86.75 70 SER A C 1
ATOM 534 O O . SER A 1 70 ? -24.167 -4.247 36.396 1.00 86.75 70 SER A O 1
ATOM 536 N N . GLN A 1 71 ? -24.877 -2.143 36.698 1.00 89.62 71 GLN A N 1
ATOM 537 C CA . GLN A 1 71 ? -26.301 -2.483 36.755 1.00 89.62 71 GLN A CA 1
ATOM 538 C C . GLN A 1 71 ? -26.802 -2.884 35.371 1.00 89.62 71 GLN A C 1
ATOM 540 O O . GLN A 1 71 ? -27.467 -3.906 35.237 1.00 89.62 71 GLN A O 1
ATOM 545 N N . VAL A 1 72 ? -26.414 -2.128 34.339 1.00 91.19 72 VAL A N 1
ATOM 546 C CA . VAL A 1 72 ? -26.748 -2.449 32.946 1.00 91.19 72 VAL A CA 1
ATOM 547 C C . VAL A 1 72 ? -26.189 -3.819 32.562 1.00 91.19 72 VAL A C 1
ATOM 549 O O . VAL A 1 72 ? -26.908 -4.616 31.969 1.00 91.19 72 VAL A O 1
ATOM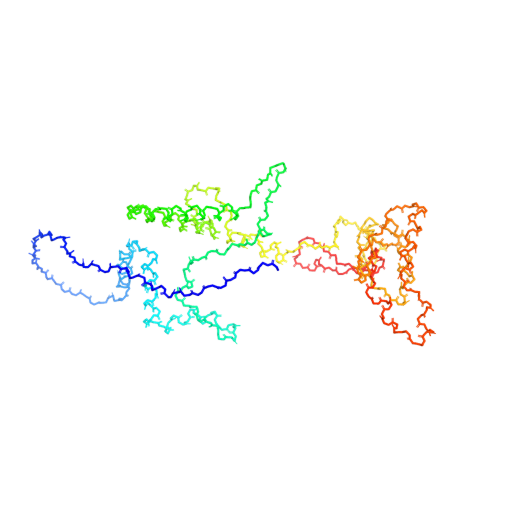 552 N N . ARG A 1 73 ? -24.951 -4.143 32.962 1.00 90.88 73 ARG A N 1
ATOM 553 C CA . ARG A 1 73 ? -24.372 -5.476 32.739 1.00 90.88 73 ARG A CA 1
ATOM 554 C C . ARG A 1 73 ? -25.229 -6.580 33.351 1.00 90.88 73 ARG A C 1
ATOM 556 O O . ARG A 1 73 ? -25.596 -7.500 32.630 1.00 90.88 73 ARG A O 1
ATOM 563 N N . LYS A 1 74 ? -25.611 -6.449 34.625 1.00 90.81 74 LYS A N 1
ATOM 564 C CA . LYS A 1 74 ? -26.480 -7.431 35.293 1.00 90.81 74 LYS A CA 1
ATOM 565 C C . LYS A 1 74 ? -27.815 -7.592 34.570 1.00 90.81 74 LYS A C 1
ATOM 567 O O . LYS A 1 74 ? -28.263 -8.714 34.382 1.00 90.81 74 LYS A O 1
ATOM 572 N N . ILE A 1 75 ? -28.436 -6.495 34.134 1.00 91.25 75 ILE A N 1
ATOM 573 C CA . ILE A 1 75 ? -29.706 -6.541 33.392 1.00 91.25 75 ILE A CA 1
ATOM 574 C C . ILE A 1 75 ? -29.546 -7.328 32.082 1.00 91.25 75 ILE A C 1
ATOM 576 O O . ILE A 1 75 ? -30.379 -8.177 31.778 1.00 91.25 75 ILE A O 1
ATOM 580 N N . ILE A 1 76 ? -28.468 -7.091 31.328 1.00 89.62 76 ILE A N 1
ATOM 581 C CA . ILE A 1 76 ? -28.201 -7.810 30.071 1.00 89.62 76 ILE A CA 1
ATOM 582 C C . ILE A 1 76 ? -27.872 -9.288 30.331 1.00 89.62 76 ILE A C 1
ATOM 584 O O . ILE A 1 76 ? -28.288 -10.143 29.554 1.00 89.62 76 ILE A O 1
ATOM 588 N N . GLU A 1 77 ? -27.172 -9.609 31.420 1.00 89.56 77 GLU A N 1
ATOM 589 C CA . GLU A 1 77 ? -26.919 -10.995 31.838 1.00 89.56 77 GLU A CA 1
ATOM 590 C C . GLU A 1 77 ? -28.233 -11.733 32.138 1.00 89.56 77 GLU A C 1
ATOM 592 O O . GLU A 1 77 ? -28.477 -12.786 31.553 1.00 89.56 77 GLU A O 1
ATOM 597 N N . HIS A 1 78 ? -29.133 -11.131 32.924 1.00 90.19 78 HIS A N 1
ATOM 598 C CA . HIS A 1 78 ? -30.453 -11.711 33.210 1.00 90.19 78 HIS A CA 1
ATOM 599 C C . HIS A 1 78 ? -31.307 -11.847 31.943 1.00 90.19 78 HIS A C 1
ATOM 601 O O . HIS A 1 78 ? -32.050 -12.814 31.790 1.00 90.19 78 HIS A O 1
ATOM 607 N N . LEU A 1 79 ? -31.210 -10.896 31.008 1.00 89.25 79 LEU A N 1
ATOM 608 C CA . LEU A 1 79 ? -31.889 -10.998 29.716 1.00 89.25 79 LEU A CA 1
ATOM 609 C C . LEU A 1 79 ? -31.396 -12.217 28.924 1.00 89.25 79 LEU A C 1
ATOM 611 O O . LEU A 1 79 ? -32.202 -12.926 28.329 1.00 89.25 79 LEU A O 1
ATOM 615 N N . TRP A 1 80 ? -30.090 -12.483 28.943 1.00 87.31 80 TRP A N 1
ATOM 616 C CA . TRP A 1 80 ? -29.495 -13.633 28.260 1.00 87.31 80 TRP A CA 1
ATOM 617 C C . TRP A 1 80 ? -29.861 -14.972 28.905 1.00 87.31 80 TRP A C 1
ATOM 619 O O . TRP A 1 80 ? -29.973 -15.971 28.197 1.00 87.31 80 TRP A O 1
ATOM 629 N N . GLU A 1 81 ? -30.042 -14.992 30.226 1.00 87.25 81 GLU A N 1
ATOM 630 C CA . GLU A 1 81 ? -30.498 -16.166 30.978 1.00 87.25 81 GLU A CA 1
ATOM 631 C C . GLU A 1 81 ? -31.973 -16.478 30.699 1.00 87.25 81 GLU A C 1
ATOM 633 O O . GLU A 1 81 ? -32.325 -17.632 30.456 1.00 87.25 81 GLU A O 1
ATOM 638 N N . ASN A 1 82 ? -32.824 -15.448 30.675 1.00 88.38 82 ASN A N 1
ATOM 639 C CA . ASN A 1 82 ? -34.265 -15.605 30.488 1.00 88.38 82 ASN A CA 1
ATOM 640 C C . ASN A 1 82 ? -34.651 -15.842 29.019 1.00 88.38 82 ASN A C 1
ATOM 642 O O . ASN A 1 82 ? -35.485 -16.694 28.727 1.00 88.38 82 ASN A O 1
ATOM 646 N N . GLU A 1 83 ? -34.028 -15.119 28.085 1.00 87.81 83 GLU A N 1
ATOM 647 C CA . GLU A 1 83 ? -34.403 -15.091 26.664 1.00 87.81 83 GLU A CA 1
ATOM 648 C C . GLU A 1 83 ? -33.259 -15.548 25.746 1.00 87.81 83 GLU A C 1
ATOM 650 O O . GLU A 1 83 ? -32.986 -14.979 24.684 1.00 87.81 83 GLU A O 1
ATOM 655 N N . ALA A 1 84 ? -32.600 -16.647 26.124 1.00 79.25 84 ALA A N 1
ATOM 656 C CA . ALA A 1 84 ? -31.467 -17.209 25.386 1.00 79.25 84 ALA A CA 1
ATOM 657 C C . ALA A 1 84 ? -31.771 -17.477 23.897 1.00 79.25 84 ALA A C 1
ATOM 659 O O . ALA A 1 84 ? -30.895 -17.323 23.045 1.00 79.25 84 ALA A O 1
ATOM 660 N N . ARG A 1 85 ? -33.016 -17.852 23.560 1.00 79.94 85 ARG A N 1
ATOM 661 C CA . ARG A 1 85 ? -33.443 -18.106 22.170 1.00 79.94 85 ARG A CA 1
ATOM 662 C C . ARG A 1 85 ? -33.412 -16.841 21.316 1.00 79.94 85 ARG A C 1
ATOM 664 O O . ARG A 1 85 ? -32.960 -16.900 20.177 1.00 79.94 85 ARG A O 1
ATOM 671 N N . LEU A 1 86 ? -33.868 -15.715 21.862 1.00 82.75 86 LEU A N 1
ATOM 672 C CA . LEU A 1 86 ? -33.845 -14.426 21.177 1.00 82.75 86 LEU A CA 1
ATOM 673 C C . LEU A 1 86 ? -32.407 -13.906 21.070 1.00 82.75 86 LEU A C 1
ATOM 675 O O . LEU A 1 86 ? -31.957 -13.520 19.992 1.00 82.75 86 LEU A O 1
ATOM 679 N N . CYS A 1 87 ? -31.654 -13.990 22.166 1.00 79.00 87 CYS A N 1
ATOM 680 C CA . CYS A 1 87 ? -30.253 -13.586 22.220 1.00 79.00 87 CYS A CA 1
ATOM 681 C C . CYS A 1 87 ? -29.360 -14.369 21.241 1.00 79.00 87 CYS A C 1
ATOM 683 O O . CYS A 1 87 ? -28.456 -13.797 20.630 1.00 79.00 87 CYS A O 1
ATOM 685 N N . ALA A 1 88 ? -29.655 -15.652 21.012 1.00 76.00 88 ALA A N 1
ATOM 686 C CA . ALA A 1 88 ? -28.933 -16.477 20.050 1.00 76.00 88 ALA A CA 1
ATOM 687 C C . ALA A 1 88 ? -29.006 -15.939 18.610 1.00 76.00 88 ALA A C 1
ATOM 689 O O . ALA A 1 88 ? -28.072 -16.169 17.843 1.00 76.00 88 ALA A O 1
ATOM 690 N N . PHE A 1 89 ? -30.055 -15.204 18.219 1.00 77.62 89 PHE A N 1
ATOM 691 C CA . PHE A 1 89 ? -30.119 -14.602 16.882 1.00 77.62 89 PHE A CA 1
ATOM 692 C C . PHE A 1 89 ? -29.050 -13.523 16.679 1.00 77.62 89 PHE A C 1
ATOM 694 O O . PHE A 1 89 ? -28.425 -13.493 15.619 1.00 77.62 89 PHE A O 1
ATOM 701 N N . PHE A 1 90 ? -28.766 -12.702 17.695 1.00 74.44 90 PHE A N 1
ATOM 702 C CA . PHE A 1 90 ? -27.701 -11.694 17.620 1.00 74.44 90 PHE A CA 1
ATOM 703 C C . PHE A 1 90 ? -26.321 -12.337 17.433 1.00 74.44 90 PHE A C 1
ATOM 705 O O . PHE A 1 90 ? -25.515 -11.857 16.636 1.00 74.44 90 PHE A O 1
ATOM 712 N N . CYS A 1 91 ? -26.070 -13.462 18.106 1.00 68.81 91 CYS A N 1
ATOM 713 C CA . CYS A 1 91 ? -24.824 -14.215 17.969 1.00 68.81 91 CYS A CA 1
ATOM 714 C C . CYS A 1 91 ? -24.747 -14.976 16.632 1.00 68.81 91 CYS A C 1
ATOM 716 O O . CYS A 1 91 ? -23.684 -15.058 16.020 1.00 68.81 91 CYS A O 1
ATOM 718 N N . ASN A 1 92 ? -25.864 -15.531 16.150 1.00 65.62 92 ASN A N 1
ATOM 719 C CA . ASN A 1 92 ? -25.900 -16.341 14.928 1.00 65.62 92 ASN A CA 1
ATOM 720 C C . ASN A 1 92 ? -25.733 -15.523 13.645 1.00 65.62 92 ASN A C 1
ATOM 722 O O . ASN A 1 92 ? -25.175 -16.049 12.683 1.00 65.62 92 ASN A O 1
ATOM 726 N N . ILE A 1 93 ? -26.112 -14.239 13.631 1.00 61.41 93 ILE A N 1
ATOM 727 C CA . ILE A 1 93 ? -25.750 -13.330 12.527 1.00 61.41 93 ILE A CA 1
ATOM 728 C C . ILE A 1 93 ? -24.222 -13.313 12.323 1.00 61.41 93 ILE A C 1
ATOM 730 O O . ILE A 1 93 ? -23.751 -13.228 11.191 1.00 61.41 93 ILE A O 1
ATOM 734 N N . GLN A 1 94 ? -23.437 -13.462 13.397 1.00 55.59 94 GLN A N 1
ATOM 735 C CA . GLN A 1 94 ? -21.976 -13.566 13.322 1.00 55.59 94 GLN A CA 1
ATOM 736 C C . GLN A 1 94 ? -21.486 -14.995 13.015 1.00 55.59 94 GLN A C 1
ATOM 738 O O . GLN A 1 94 ? -20.431 -15.159 12.404 1.00 55.59 94 GLN A O 1
ATOM 743 N N . GLY A 1 95 ? -22.238 -16.027 13.416 1.00 53.00 95 GLY A N 1
ATOM 744 C CA . GLY A 1 95 ? -21.867 -17.442 13.276 1.00 53.00 95 GLY A CA 1
ATOM 745 C C . GLY A 1 95 ? -22.140 -18.078 11.906 1.00 53.00 95 GLY A C 1
ATOM 746 O O . GLY A 1 95 ? -21.462 -19.034 11.545 1.00 53.00 95 GLY A O 1
ATOM 747 N N . GLN A 1 96 ? -23.072 -17.553 11.101 1.00 52.44 96 GLN A N 1
ATOM 748 C CA . GLN A 1 96 ? -23.423 -18.167 9.805 1.00 52.44 96 GLN A CA 1
ATOM 749 C C . GLN A 1 96 ? -22.299 -18.137 8.751 1.00 52.44 96 GLN A C 1
ATOM 751 O O . GLN A 1 96 ? -22.363 -18.880 7.775 1.00 52.44 96 GLN A O 1
ATOM 756 N N . HIS A 1 97 ? -21.261 -17.311 8.923 1.00 49.97 97 HIS A N 1
ATOM 757 C CA . HIS A 1 97 ? -20.179 -17.176 7.939 1.00 49.97 97 HIS A CA 1
ATOM 758 C C . HIS A 1 97 ? -18.960 -18.080 8.220 1.00 49.97 97 HIS A C 1
ATOM 760 O O . HIS A 1 97 ? -18.075 -18.215 7.375 1.00 49.97 97 HIS A O 1
ATOM 766 N N . LEU A 1 98 ? -18.870 -18.706 9.396 1.00 49.00 98 LEU A N 1
ATOM 767 C CA . LEU A 1 98 ? -17.714 -19.514 9.785 1.00 49.00 98 LEU A CA 1
ATOM 768 C C . LEU A 1 98 ? -18.212 -20.831 10.386 1.00 49.00 98 LEU A C 1
ATOM 770 O O . LEU A 1 98 ? -18.683 -20.856 11.516 1.00 49.00 98 LEU A O 1
ATOM 774 N N . ASN A 1 99 ? -18.092 -21.925 9.625 1.00 48.59 99 ASN A N 1
ATOM 775 C CA . ASN A 1 99 ? -18.369 -23.311 10.041 1.00 48.59 99 ASN A CA 1
ATOM 776 C C . ASN A 1 99 ? -17.371 -23.810 11.112 1.00 48.59 99 ASN A C 1
ATOM 778 O O . ASN A 1 99 ? -16.730 -24.849 10.961 1.00 48.59 99 ASN A O 1
ATOM 782 N N . THR A 1 100 ? -17.195 -23.057 12.190 1.00 51.19 100 THR A N 1
ATOM 783 C CA . THR A 1 100 ? -16.406 -23.427 13.360 1.00 51.19 100 THR A CA 1
ATOM 784 C C . THR A 1 100 ? -17.269 -23.235 14.606 1.00 51.19 100 THR A C 1
ATOM 786 O O . THR A 1 100 ? -18.012 -22.256 14.680 1.00 51.19 100 THR A O 1
ATOM 789 N N . PRO A 1 101 ? -17.199 -24.137 15.606 1.00 49.81 101 PRO A N 1
ATOM 790 C CA . PRO A 1 101 ? -17.896 -23.971 16.878 1.00 49.81 101 PRO A CA 1
ATOM 791 C C . PRO A 1 101 ? -17.207 -22.855 17.676 1.00 49.81 101 PRO A C 1
ATOM 793 O O . PRO A 1 101 ? -16.438 -23.095 18.606 1.00 49.81 101 PRO A O 1
ATOM 796 N N . SER A 1 102 ? -17.405 -21.610 17.246 1.00 54.75 102 SER A N 1
ATOM 797 C CA . SER A 1 102 ? -16.912 -20.432 17.941 1.00 54.75 102 SER A CA 1
ATOM 798 C C . SER A 1 102 ? -17.680 -20.297 19.248 1.00 54.75 102 SER A C 1
ATOM 800 O O . SER A 1 102 ? -18.905 -20.423 19.264 1.00 54.75 102 SER A O 1
ATOM 802 N N . LYS A 1 103 ? -16.964 -20.026 20.348 1.00 57.38 103 LYS A N 1
ATOM 803 C CA . LYS A 1 103 ? -17.566 -19.624 21.625 1.00 57.38 103 LYS A CA 1
ATOM 804 C C . LYS A 1 103 ? -18.626 -18.562 21.331 1.00 57.38 103 LYS A C 1
ATOM 806 O O . LYS A 1 103 ? -18.295 -17.520 20.767 1.00 57.38 103 LYS A O 1
ATOM 811 N N . VAL A 1 104 ? -19.881 -18.862 21.658 1.00 59.72 104 VAL A N 1
ATOM 812 C CA . VAL A 1 104 ? -21.005 -17.940 21.475 1.00 59.72 104 VAL A CA 1
ATOM 813 C C . VAL A 1 104 ? -20.647 -16.639 22.188 1.00 59.72 104 VAL A C 1
ATOM 815 O O . VAL A 1 104 ? -20.310 -16.658 23.373 1.00 59.72 104 VAL A O 1
ATOM 818 N N . ALA A 1 105 ? -20.639 -15.526 21.453 1.00 65.06 105 ALA A N 1
ATOM 819 C CA . ALA A 1 105 ? -20.401 -14.211 22.028 1.00 65.06 105 ALA A CA 1
ATOM 820 C C . ALA A 1 105 ? -21.533 -13.922 23.025 1.00 65.06 105 ALA A C 1
ATOM 822 O O . ALA A 1 105 ? -22.677 -13.737 22.623 1.00 65.06 105 ALA A O 1
ATOM 823 N N . GLY A 1 106 ? -21.233 -14.001 24.320 1.00 76.06 106 GLY A N 1
ATOM 824 C CA . GLY A 1 106 ? -22.207 -13.764 25.383 1.00 76.06 106 GLY A CA 1
ATOM 825 C C . GLY A 1 106 ? -22.460 -12.271 25.635 1.00 76.06 106 GLY A C 1
ATOM 826 O O . GLY A 1 106 ? -21.947 -11.421 24.903 1.00 76.06 106 GLY A O 1
ATOM 827 N N . PRO A 1 107 ? -23.164 -11.937 26.732 1.00 83.06 107 PRO A N 1
ATOM 828 C CA . PRO A 1 107 ? -23.443 -10.561 27.172 1.00 83.06 107 PRO A CA 1
ATOM 829 C C . PRO A 1 107 ? -22.226 -9.628 27.202 1.00 83.06 107 PRO A C 1
ATOM 831 O O . PRO A 1 107 ? -22.345 -8.416 27.019 1.00 83.06 107 PRO A O 1
ATOM 834 N N . SER A 1 108 ? -21.035 -10.193 27.418 1.00 83.69 108 SER A N 1
ATOM 835 C CA . SER A 1 108 ? -19.773 -9.461 27.504 1.00 83.69 108 SER A CA 1
ATOM 836 C C . SER A 1 108 ? -19.379 -8.745 26.211 1.00 83.69 108 SER A C 1
ATOM 838 O O . SER A 1 108 ? -18.581 -7.818 26.276 1.00 83.69 108 SER A O 1
ATOM 840 N N . MET A 1 109 ? -19.948 -9.095 25.050 1.00 84.44 109 MET A N 1
ATOM 841 C CA . MET A 1 109 ? -19.615 -8.445 23.773 1.00 84.44 109 MET A CA 1
ATOM 842 C C . MET A 1 109 ? -19.942 -6.943 23.728 1.00 84.44 109 MET A C 1
ATOM 844 O O . MET A 1 109 ? -19.343 -6.214 22.940 1.00 84.44 109 MET A O 1
ATOM 848 N N . PHE A 1 110 ? -20.877 -6.477 24.560 1.00 88.12 110 PHE A N 1
ATOM 849 C CA . PHE A 1 110 ? -21.275 -5.066 24.629 1.00 88.12 110 PHE A CA 1
ATOM 850 C C . PHE A 1 110 ? -20.418 -4.236 25.586 1.00 88.12 110 PHE A C 1
ATOM 852 O O . PHE A 1 110 ? -20.521 -3.010 25.589 1.00 88.12 110 PHE A O 1
ATOM 859 N N . PHE A 1 111 ? -19.579 -4.879 26.399 1.00 90.62 111 PHE A N 1
ATOM 860 C CA . PHE A 1 111 ? -18.785 -4.208 27.417 1.00 90.62 111 PHE A CA 1
ATOM 861 C C . PHE A 1 111 ? -17.292 -4.373 27.146 1.00 90.62 111 PHE A C 1
ATOM 863 O O . PHE A 1 111 ? -16.803 -5.456 26.838 1.00 90.62 111 PHE A O 1
ATOM 870 N N . LEU A 1 112 ? -16.547 -3.281 27.299 1.00 90.88 112 LEU A N 1
ATOM 871 C CA . LEU A 1 112 ? -15.099 -3.270 27.123 1.00 90.88 112 LEU A CA 1
ATOM 872 C C . LEU A 1 112 ? -14.410 -3.268 28.487 1.00 90.88 112 LEU A C 1
ATOM 874 O O . LEU A 1 112 ? -14.313 -2.228 29.131 1.00 90.88 112 LEU A O 1
ATOM 878 N N . ASP A 1 113 ? -13.903 -4.430 28.900 1.00 90.44 113 ASP A N 1
ATOM 879 C CA . ASP A 1 113 ? -13.108 -4.567 30.131 1.00 90.44 113 ASP A CA 1
ATOM 880 C C . ASP A 1 113 ? -11.640 -4.164 29.921 1.00 90.44 113 ASP A C 1
ATOM 882 O O . ASP A 1 113 ? -10.960 -3.715 30.841 1.00 90.44 113 ASP A O 1
ATOM 886 N N . SER A 1 114 ? -11.133 -4.312 28.694 1.00 92.31 114 SER A N 1
ATOM 887 C CA . SER A 1 114 ? -9.759 -3.957 28.338 1.00 92.31 114 SER A CA 1
ATOM 888 C C . SER A 1 114 ? -9.687 -3.358 26.936 1.00 92.31 114 SER A C 1
ATOM 890 O O . SER A 1 114 ? -10.417 -3.760 26.029 1.00 92.31 114 SER A O 1
ATOM 892 N N . ILE A 1 115 ? -8.799 -2.377 26.756 1.00 92.38 115 ILE A N 1
ATOM 893 C CA . ILE A 1 115 ? -8.563 -1.724 25.465 1.00 92.38 115 ILE A CA 1
ATOM 894 C C . ILE A 1 115 ? -7.237 -2.222 24.906 1.00 92.38 115 ILE A C 1
ATOM 896 O O . ILE A 1 115 ? -6.183 -2.083 25.528 1.00 92.38 115 ILE A O 1
ATOM 900 N N . LEU A 1 116 ? -7.287 -2.774 23.696 1.00 93.00 116 LEU A N 1
ATOM 901 C CA . LEU A 1 116 ? -6.093 -3.206 22.987 1.00 93.00 116 LEU A CA 1
ATOM 902 C C . LEU A 1 116 ? -5.316 -1.989 22.489 1.00 93.00 116 LEU A C 1
ATOM 904 O O . LEU A 1 116 ? -5.840 -1.137 21.772 1.00 93.00 116 LEU A O 1
ATOM 908 N N . VAL A 1 117 ? -4.034 -1.934 22.839 1.00 93.56 117 VAL A N 1
ATOM 909 C CA . VAL A 1 117 ? -3.132 -0.870 22.403 1.00 93.56 117 VAL A CA 1
ATOM 910 C C . VAL A 1 117 ? -2.329 -1.361 21.196 1.00 93.56 117 VAL A C 1
ATOM 912 O O . VAL A 1 117 ? -1.543 -2.300 21.331 1.00 93.56 117 VAL A O 1
ATOM 915 N N . PRO A 1 118 ? -2.455 -0.726 20.013 1.00 92.12 118 PRO A N 1
ATOM 916 C CA . PRO A 1 118 ? -1.630 -1.091 18.864 1.00 92.12 118 PRO A CA 1
ATOM 917 C C . PRO A 1 118 ? -0.117 -0.982 19.163 1.00 92.12 118 PRO A C 1
ATOM 919 O O . PRO A 1 118 ? 0.297 -0.127 19.953 1.00 92.12 118 PRO A O 1
ATOM 922 N N . PRO A 1 119 ? 0.743 -1.784 18.521 1.00 94.06 119 PRO A N 1
ATOM 923 C CA . PRO A 1 119 ? 2.190 -1.596 18.599 1.00 94.06 119 PRO A CA 1
ATOM 924 C C . PRO A 1 119 ? 2.655 -0.214 18.108 1.00 94.06 119 PRO A C 1
ATOM 926 O O . PRO A 1 119 ? 2.020 0.400 17.249 1.00 94.06 119 PRO A O 1
ATOM 929 N N . ILE A 1 120 ? 3.824 0.237 18.579 1.00 89.25 120 ILE A N 1
ATOM 930 C CA . ILE A 1 120 ? 4.397 1.567 18.272 1.00 89.25 120 ILE A CA 1
ATOM 931 C C . ILE A 1 120 ? 4.571 1.797 16.761 1.00 89.25 120 ILE A C 1
ATOM 933 O O . ILE A 1 120 ? 4.357 2.906 16.278 1.00 89.25 120 ILE A O 1
ATOM 937 N N . ARG A 1 121 ? 4.871 0.744 15.983 1.00 92.44 121 ARG A N 1
ATOM 938 C CA . ARG A 1 121 ? 5.001 0.835 14.513 1.00 92.44 121 ARG A CA 1
ATOM 939 C C . ARG A 1 121 ? 3.745 1.373 13.817 1.00 92.44 121 ARG A C 1
ATOM 941 O O . ARG A 1 121 ? 3.862 1.948 12.743 1.00 92.44 121 ARG A O 1
ATOM 948 N N . PHE A 1 122 ? 2.568 1.205 14.421 1.00 90.50 122 PHE A N 1
ATOM 949 C CA . PHE A 1 122 ? 1.290 1.685 13.885 1.00 90.50 122 PHE A CA 1
ATOM 950 C C . PHE A 1 122 ? 0.867 3.050 14.442 1.00 90.50 122 PHE A C 1
ATOM 952 O O . PHE A 1 122 ? -0.201 3.545 14.097 1.00 90.50 122 PHE A O 1
ATOM 959 N N . ARG A 1 123 ? 1.690 3.663 15.300 1.00 91.25 123 ARG A N 1
ATOM 960 C CA . ARG A 1 123 ? 1.504 5.024 15.817 1.00 91.25 123 ARG A CA 1
ATOM 961 C C . ARG A 1 123 ? 2.821 5.811 15.767 1.00 91.25 123 ARG A C 1
ATOM 963 O O . ARG A 1 123 ? 3.321 6.224 16.814 1.00 91.25 123 ARG A O 1
ATOM 970 N N . PRO A 1 124 ? 3.424 5.989 14.578 1.00 90.19 124 PRO A N 1
ATOM 971 C CA . PRO A 1 124 ? 4.664 6.741 14.463 1.00 90.19 124 PRO A CA 1
ATOM 972 C C . PRO A 1 124 ? 4.432 8.222 14.814 1.00 90.19 124 PRO A C 1
ATOM 974 O O . PRO A 1 124 ? 3.380 8.766 14.467 1.00 90.19 124 PRO A O 1
ATOM 977 N N . PRO A 1 125 ? 5.395 8.893 15.469 1.00 89.94 125 PRO A N 1
ATOM 978 C CA . PRO A 1 125 ? 5.321 10.331 15.685 1.00 89.94 125 PRO A CA 1
ATOM 979 C C . PRO A 1 125 ? 5.406 11.076 14.348 1.00 89.94 125 PRO A C 1
ATOM 981 O O . PRO A 1 125 ? 6.140 10.675 13.438 1.00 89.94 125 PRO A O 1
ATOM 984 N N . ALA A 1 126 ? 4.662 12.171 14.233 1.00 86.75 126 ALA A N 1
ATOM 985 C CA . ALA A 1 126 ? 4.719 13.055 13.080 1.00 86.75 126 ALA A CA 1
ATOM 986 C C . ALA A 1 126 ? 5.876 14.049 13.259 1.00 86.75 126 ALA A C 1
ATOM 988 O O . ALA A 1 126 ? 6.005 14.676 14.307 1.00 86.75 126 ALA A O 1
ATOM 989 N N . LYS A 1 127 ? 6.725 14.203 12.240 1.00 87.00 127 LYS A N 1
ATOM 990 C CA . LYS A 1 127 ? 7.797 15.209 12.233 1.00 87.00 127 LYS A CA 1
ATOM 991 C C . LYS A 1 127 ? 7.382 16.371 11.335 1.00 87.00 127 LYS A C 1
ATOM 993 O O . LYS A 1 127 ? 7.164 16.160 10.143 1.00 87.00 127 LYS A O 1
ATOM 998 N N . GLY A 1 128 ? 7.252 17.564 11.910 1.00 83.31 128 GLY A N 1
ATOM 999 C CA . GLY A 1 128 ? 6.975 18.810 11.198 1.00 83.31 128 GLY A CA 1
ATOM 1000 C C . GLY A 1 128 ? 8.132 19.780 11.407 1.00 83.31 128 GLY A C 1
ATOM 1001 O O . GLY A 1 128 ? 8.205 20.434 12.447 1.00 83.31 128 GLY A O 1
ATOM 1002 N N . GLY A 1 129 ? 9.055 19.844 10.443 1.00 83.88 129 GLY A N 1
ATOM 1003 C CA . GLY A 1 129 ? 10.315 20.579 10.609 1.00 83.88 129 GLY A CA 1
ATOM 1004 C C . GLY A 1 129 ? 11.142 20.011 11.769 1.00 83.88 129 GLY A C 1
ATOM 1005 O O . GLY A 1 129 ? 11.313 18.794 11.857 1.00 83.88 129 GLY A O 1
ATOM 1006 N N . ASP A 1 130 ? 11.587 20.886 12.672 1.00 84.31 130 ASP A N 1
ATOM 1007 C CA . ASP A 1 130 ? 12.342 20.515 13.881 1.00 84.31 130 ASP A CA 1
ATOM 1008 C C . ASP A 1 130 ? 11.451 20.033 15.039 1.00 84.31 130 ASP A C 1
ATOM 1010 O O . ASP A 1 130 ? 11.944 19.473 16.019 1.00 84.31 130 ASP A O 1
ATOM 1014 N N . SER A 1 131 ? 10.129 20.210 14.939 1.00 87.44 131 SER A N 1
ATOM 1015 C CA . SER A 1 131 ? 9.190 19.768 15.972 1.00 87.44 131 SER A CA 1
ATOM 1016 C C . SER A 1 131 ? 8.730 18.326 15.740 1.00 87.44 131 SER A C 1
ATOM 1018 O O . SER A 1 131 ? 8.373 17.919 14.627 1.00 87.44 131 SER A O 1
ATOM 1020 N N . VAL A 1 132 ? 8.723 17.535 16.814 1.00 88.12 132 VAL A N 1
ATOM 1021 C CA . VAL A 1 132 ? 8.174 16.176 16.823 1.00 88.12 132 VAL A CA 1
ATOM 1022 C C . VAL A 1 132 ? 6.843 16.214 17.556 1.00 88.12 132 VAL A C 1
ATOM 1024 O O . VAL A 1 132 ? 6.793 16.527 18.742 1.00 88.12 132 VAL A O 1
ATOM 1027 N N . MET A 1 133 ? 5.770 15.888 16.846 1.00 86.81 133 MET A N 1
ATOM 1028 C CA . MET A 1 133 ? 4.429 15.780 17.403 1.00 86.81 133 MET A CA 1
ATOM 1029 C C . MET A 1 133 ? 4.060 14.310 17.590 1.00 86.81 133 MET A C 1
ATOM 1031 O O . MET A 1 133 ? 4.337 13.453 16.745 1.00 86.81 133 MET A O 1
ATOM 1035 N N . GLU A 1 134 ? 3.423 14.003 18.713 1.00 88.31 134 GLU A N 1
ATOM 1036 C CA . GLU A 1 134 ? 2.940 12.656 18.985 1.00 88.31 134 GLU A CA 1
ATOM 1037 C C . GLU A 1 134 ? 1.818 12.250 18.025 1.00 88.31 134 GLU A C 1
ATOM 1039 O O . GLU A 1 134 ? 1.079 13.072 17.480 1.00 88.31 134 GLU A O 1
ATOM 1044 N N . HIS A 1 135 ? 1.667 10.942 17.826 1.00 89.75 135 HIS A N 1
ATOM 1045 C CA . HIS A 1 135 ? 0.570 10.419 17.026 1.00 89.75 135 HIS A CA 1
ATOM 1046 C C . HIS A 1 135 ? -0.786 10.711 17.708 1.00 89.75 135 HIS A C 1
ATOM 1048 O O . HIS A 1 135 ? -0.922 10.414 18.898 1.00 89.75 135 HIS A O 1
ATOM 1054 N N . PRO A 1 136 ? -1.834 11.157 16.984 1.00 87.56 136 PRO A N 1
ATOM 1055 C CA . PRO A 1 136 ? -3.134 11.498 17.576 1.00 87.56 136 PRO A CA 1
ATOM 1056 C C . PRO A 1 136 ? -3.749 10.392 18.448 1.00 87.56 136 PRO A C 1
ATOM 1058 O O . PRO A 1 136 ? -4.195 10.653 19.560 1.00 87.56 136 PRO A O 1
ATOM 1061 N N . HIS A 1 137 ? -3.705 9.130 18.002 1.00 89.19 137 HIS A N 1
ATOM 1062 C CA . HIS A 1 137 ? -4.185 8.004 18.820 1.00 89.19 137 HIS A CA 1
ATOM 1063 C C . HIS A 1 137 ? -3.380 7.803 20.115 1.00 89.19 137 HIS A C 1
ATOM 1065 O O . HIS A 1 137 ? -3.942 7.339 21.098 1.00 89.19 137 HIS A O 1
ATOM 1071 N N . THR A 1 138 ? -2.080 8.125 20.137 1.00 91.69 138 THR A N 1
ATOM 1072 C CA . THR A 1 138 ? -1.270 8.024 21.364 1.00 91.69 138 THR A CA 1
ATOM 1073 C C . THR A 1 138 ? -1.732 9.062 22.383 1.00 91.69 138 THR A C 1
ATOM 1075 O O . THR A 1 138 ? -1.919 8.717 23.545 1.00 91.69 138 THR A O 1
ATOM 1078 N N . VAL A 1 139 ? -2.033 10.285 21.934 1.00 90.69 139 VAL A N 1
ATOM 1079 C CA . VAL A 1 139 ? -2.597 11.345 22.785 1.00 90.69 139 VAL A CA 1
ATOM 1080 C C . VAL A 1 139 ? -3.949 10.921 23.373 1.00 90.69 139 VAL A C 1
ATOM 1082 O O . VAL A 1 139 ? -4.182 11.084 24.570 1.00 90.69 139 VAL A O 1
ATOM 1085 N N . LEU A 1 140 ? -4.837 10.332 22.562 1.00 91.25 140 LEU A N 1
ATOM 1086 C CA . LEU A 1 140 ? -6.147 9.851 23.028 1.00 91.25 140 LEU A CA 1
ATOM 1087 C C . LEU A 1 140 ? -6.028 8.685 24.019 1.00 91.25 140 LEU A C 1
ATOM 1089 O O . LEU A 1 140 ? -6.699 8.685 25.048 1.00 91.25 140 LEU A O 1
ATOM 1093 N N . LEU A 1 141 ? -5.136 7.725 23.760 1.00 93.50 141 LEU A N 1
ATOM 1094 C CA . LEU A 1 141 ? -4.849 6.635 24.697 1.00 93.50 141 LEU A CA 1
ATOM 1095 C C . LEU A 1 141 ? -4.270 7.158 26.019 1.00 93.50 141 LEU A C 1
ATOM 1097 O O . LEU A 1 141 ? -4.633 6.659 27.082 1.00 93.50 141 LEU A O 1
ATOM 1101 N N . GLY A 1 142 ? -3.423 8.190 25.967 1.00 93.19 142 GLY A N 1
ATOM 1102 C CA . GLY A 1 142 ? -2.920 8.879 27.155 1.00 93.19 142 GLY A CA 1
ATOM 1103 C C . GLY A 1 142 ? -4.046 9.481 27.999 1.00 93.19 142 GLY A C 1
ATOM 1104 O O . GLY A 1 142 ? -4.056 9.298 29.214 1.00 93.19 142 GLY A O 1
ATOM 1105 N N . LYS A 1 143 ? -5.041 10.118 27.365 1.00 92.19 143 LYS A N 1
ATOM 1106 C CA . LYS A 1 143 ? -6.235 10.636 28.061 1.00 92.19 143 LYS A CA 1
ATOM 1107 C C . LYS A 1 143 ? -7.044 9.522 28.728 1.00 92.19 143 LYS A C 1
ATOM 1109 O O . LYS A 1 143 ? -7.408 9.655 29.891 1.00 92.19 143 LYS A O 1
ATOM 1114 N N . VAL A 1 144 ? -7.275 8.402 28.036 1.00 94.56 144 VAL A N 1
ATOM 1115 C CA . VAL A 1 144 ? -7.969 7.232 28.613 1.00 94.56 144 VAL A CA 1
ATOM 1116 C C . VAL A 1 144 ? -7.219 6.694 29.834 1.00 94.56 144 VAL A C 1
ATOM 1118 O O . VAL A 1 144 ? -7.832 6.437 30.869 1.00 94.56 144 VAL A O 1
ATOM 1121 N N . LEU A 1 145 ? -5.892 6.577 29.745 1.00 95.88 145 LEU A N 1
ATOM 1122 C CA . LEU A 1 145 ? -5.060 6.121 30.857 1.00 95.88 145 LEU A CA 1
ATOM 1123 C C . LEU A 1 145 ? -5.139 7.073 32.059 1.00 95.88 145 LEU A C 1
ATOM 1125 O O . LEU A 1 145 ? -5.300 6.615 33.188 1.00 95.88 145 LEU A O 1
ATOM 1129 N N . GLN A 1 146 ? -5.069 8.386 31.825 1.00 95.88 146 GLN A N 1
ATOM 1130 C CA . GLN A 1 146 ? -5.195 9.400 32.877 1.00 95.88 146 GLN A CA 1
ATOM 1131 C C . GLN A 1 146 ? -6.561 9.333 33.572 1.00 95.88 146 GLN A C 1
ATOM 1133 O O . GLN A 1 146 ? -6.613 9.320 34.803 1.00 95.88 146 GLN A O 1
ATOM 1138 N N . SER A 1 147 ? -7.653 9.221 32.810 1.00 94.19 147 SER A N 1
ATOM 1139 C CA . SER A 1 147 ? -9.006 9.062 33.361 1.00 94.19 147 SER A CA 1
ATOM 1140 C C . SER A 1 147 ? -9.149 7.766 34.168 1.00 94.19 147 SER A C 1
ATOM 1142 O O . SER A 1 147 ? -9.751 7.776 35.241 1.00 94.19 147 SER A O 1
ATOM 1144 N N . ASN A 1 148 ? -8.537 6.667 33.713 1.00 95.81 148 ASN A N 1
ATOM 1145 C CA . ASN A 1 148 ? -8.544 5.391 34.432 1.00 95.81 148 ASN A CA 1
ATOM 1146 C C . ASN A 1 148 ? -7.784 5.474 35.768 1.00 95.81 148 ASN A C 1
ATOM 1148 O O . ASN A 1 148 ? -8.291 5.042 36.801 1.00 95.81 148 ASN A O 1
ATOM 1152 N N . ILE A 1 149 ? -6.596 6.092 35.775 1.00 96.25 149 ILE A N 1
ATOM 1153 C CA . ILE A 1 149 ? -5.821 6.330 37.004 1.00 96.25 149 ILE A CA 1
ATOM 1154 C C . ILE A 1 149 ? -6.604 7.237 37.963 1.00 96.25 149 ILE A C 1
ATOM 1156 O O . ILE A 1 149 ? -6.659 6.971 39.162 1.00 96.25 149 ILE A O 1
ATOM 1160 N N . ALA A 1 150 ? -7.248 8.291 37.453 1.00 94.56 150 ALA A N 1
ATOM 1161 C CA . ALA A 1 150 ? -8.056 9.197 38.266 1.00 94.56 150 ALA A CA 1
ATOM 1162 C C . ALA A 1 150 ? -9.260 8.494 38.916 1.00 94.56 150 ALA A C 1
ATOM 1164 O O . ALA A 1 150 ? -9.562 8.760 40.083 1.00 94.56 150 ALA A O 1
ATOM 1165 N N . LEU A 1 151 ? -9.924 7.587 38.192 1.00 93.69 151 LEU A N 1
ATOM 1166 C CA . LEU A 1 151 ? -11.001 6.754 38.727 1.00 93.69 151 LEU A CA 1
ATOM 1167 C C . LEU A 1 151 ? -10.480 5.781 39.795 1.00 93.69 151 LEU A C 1
ATOM 1169 O O . LEU A 1 151 ? -11.053 5.719 40.883 1.00 93.69 151 LEU A O 1
ATOM 1173 N N . GLY A 1 152 ? -9.365 5.092 39.528 1.00 93.44 152 GLY A N 1
ATOM 1174 C CA . GLY A 1 152 ? -8.714 4.204 40.496 1.00 93.44 152 GLY A CA 1
ATOM 1175 C C . GLY A 1 152 ? -8.339 4.931 41.790 1.00 93.44 152 GLY A C 1
ATOM 1176 O O . GLY A 1 152 ? -8.680 4.479 42.879 1.00 93.44 152 GLY A O 1
ATOM 1177 N N . ASN A 1 153 ? -7.752 6.124 41.683 1.00 93.94 153 ASN A N 1
ATOM 1178 C CA . ASN A 1 153 ? -7.418 6.963 42.836 1.00 93.94 153 ASN A CA 1
ATOM 1179 C C . ASN A 1 153 ? -8.661 7.424 43.611 1.00 93.94 153 ASN A C 1
ATOM 1181 O O . ASN A 1 153 ? -8.629 7.500 44.838 1.00 93.94 153 ASN A O 1
ATOM 1185 N N . ALA A 1 154 ? -9.761 7.751 42.926 1.00 91.81 154 ALA A N 1
ATOM 1186 C CA . ALA A 1 154 ? -11.015 8.108 43.590 1.00 91.81 154 ALA A CA 1
ATOM 1187 C C . ALA A 1 154 ? -11.603 6.919 44.367 1.00 91.81 154 ALA A C 1
ATOM 1189 O O . ALA A 1 154 ? -12.150 7.115 45.453 1.00 91.81 154 ALA A O 1
ATOM 1190 N N . HIS A 1 155 ? -11.452 5.703 43.839 1.00 89.62 155 HIS A N 1
ATOM 1191 C CA . HIS A 1 155 ? -11.904 4.480 44.491 1.00 89.62 155 HIS A CA 1
ATOM 1192 C C . HIS A 1 155 ? -11.041 4.125 45.712 1.00 89.62 155 HIS A C 1
ATOM 1194 O O . HIS A 1 155 ? -11.580 3.940 46.802 1.00 89.62 155 HIS A O 1
ATOM 1200 N N . SER A 1 156 ? -9.710 4.143 45.576 1.00 92.44 156 SER A N 1
ATOM 1201 C CA . SER A 1 156 ? -8.772 3.868 46.679 1.00 92.44 156 SER A CA 1
ATOM 1202 C C . SER A 1 156 ? -8.916 4.852 47.840 1.00 92.44 156 SER A C 1
ATOM 1204 O O . SER A 1 156 ? -8.866 4.456 49.000 1.00 92.44 156 SER A O 1
ATOM 1206 N N . ASN A 1 157 ? -9.167 6.129 47.541 1.00 91.44 157 ASN A N 1
ATOM 1207 C CA . ASN A 1 157 ? -9.385 7.164 48.554 1.00 91.44 157 ASN A CA 1
ATOM 1208 C C . ASN A 1 157 ? -10.811 7.162 49.141 1.00 91.44 157 ASN A C 1
ATOM 1210 O O . ASN A 1 157 ? -11.152 8.086 49.878 1.00 91.44 157 ASN A O 1
ATOM 1214 N N . ARG A 1 158 ? -11.659 6.179 48.788 1.00 86.88 158 ARG A N 1
ATOM 1215 C CA . ARG A 1 158 ? -13.081 6.095 49.175 1.00 86.88 158 ARG A CA 1
ATOM 1216 C C . ARG A 1 158 ? -13.816 7.429 49.000 1.00 86.88 158 ARG A C 1
ATOM 1218 O O . ARG A 1 158 ? -14.546 7.881 49.880 1.00 86.88 158 ARG A O 1
ATOM 1225 N N . ALA A 1 159 ? -13.586 8.087 47.864 1.00 86.19 159 ALA A N 1
ATOM 1226 C CA . ALA A 1 159 ? -14.225 9.358 47.562 1.00 86.19 159 ALA A CA 1
ATOM 1227 C C . ALA A 1 159 ? -15.757 9.217 47.541 1.00 86.19 159 ALA A C 1
ATOM 1229 O O . ALA A 1 159 ? -16.295 8.144 47.270 1.00 86.19 159 ALA A O 1
ATOM 1230 N N . GLY A 1 160 ? -16.467 10.324 47.779 1.00 87.88 160 GLY A N 1
ATOM 1231 C CA . GLY A 1 160 ? -17.929 10.340 47.725 1.00 87.88 160 GLY A CA 1
ATOM 1232 C C . GLY A 1 160 ? -18.470 9.764 46.410 1.00 87.88 160 GLY A C 1
ATOM 1233 O O . GLY A 1 160 ? -17.894 9.976 45.338 1.00 87.88 160 GLY A O 1
ATOM 1234 N N . ARG A 1 161 ? -19.602 9.054 46.491 1.00 85.69 161 ARG A N 1
ATOM 1235 C CA . ARG A 1 161 ? -20.218 8.330 45.364 1.00 85.69 161 ARG A CA 1
ATOM 1236 C C . ARG A 1 161 ? -20.412 9.209 44.121 1.00 85.69 161 ARG A C 1
ATOM 1238 O O . ARG A 1 161 ? -20.155 8.757 43.010 1.00 85.69 161 ARG A O 1
ATOM 1245 N N . SER A 1 162 ? -20.779 10.477 44.307 1.00 86.69 162 SER A N 1
ATOM 1246 C CA . SER A 1 162 ? -20.924 11.466 43.229 1.00 86.69 162 SER A CA 1
ATOM 1247 C C . SER A 1 162 ? -19.627 11.693 42.446 1.00 86.69 162 SER A C 1
ATOM 1249 O O . SER A 1 162 ? -19.634 11.734 41.217 1.00 86.69 162 SER A O 1
ATOM 1251 N N . LYS A 1 163 ? -18.490 11.776 43.144 1.00 88.94 163 LYS A N 1
ATOM 1252 C CA . LYS A 1 163 ? -17.173 11.976 42.532 1.00 88.94 163 LYS A CA 1
ATOM 1253 C C . LYS A 1 163 ? -16.729 10.745 41.748 1.00 88.94 163 LYS A C 1
ATOM 1255 O O . LYS A 1 163 ? -16.163 10.893 40.671 1.00 88.94 163 LYS A O 1
ATOM 1260 N N . ILE A 1 164 ? -17.014 9.545 42.255 1.00 88.81 164 ILE A N 1
ATOM 1261 C CA . ILE A 1 164 ? -16.720 8.290 41.548 1.00 88.81 164 ILE A CA 1
ATOM 1262 C C . ILE A 1 164 ? -17.535 8.205 40.252 1.00 88.81 164 ILE A C 1
ATOM 1264 O O . ILE A 1 164 ? -16.969 7.920 39.201 1.00 88.81 164 ILE A O 1
ATOM 1268 N N . ILE A 1 165 ? -18.835 8.517 40.304 1.00 89.12 165 ILE A N 1
ATOM 1269 C CA . ILE A 1 165 ? -19.707 8.523 39.119 1.00 89.12 165 ILE A CA 1
ATOM 1270 C C . ILE A 1 165 ? -19.209 9.537 38.084 1.00 89.12 165 ILE A C 1
ATOM 1272 O O . ILE A 1 165 ? -19.096 9.203 36.909 1.00 89.12 165 ILE A O 1
ATOM 1276 N N . SER A 1 166 ? -18.834 10.743 38.515 1.00 89.94 166 SER A N 1
ATOM 1277 C CA . SER A 1 166 ? -18.258 11.751 37.619 1.00 89.94 166 SER A CA 1
ATOM 1278 C C . SER A 1 166 ? -16.969 11.259 36.946 1.00 89.94 166 SER A C 1
ATOM 1280 O O . SER A 1 166 ? -16.834 11.393 35.733 1.00 89.94 166 SER A O 1
ATOM 1282 N N . ARG A 1 167 ? -16.057 10.605 37.682 1.00 91.62 167 ARG A N 1
ATOM 1283 C CA . ARG A 1 167 ? -14.838 10.020 37.088 1.00 91.62 167 ARG A CA 1
ATOM 1284 C C . ARG A 1 167 ? -15.122 8.862 36.140 1.00 91.62 167 ARG A C 1
ATOM 1286 O O . ARG A 1 167 ? -14.406 8.692 35.157 1.00 91.62 167 ARG A O 1
ATOM 1293 N N . LEU A 1 168 ? -16.165 8.084 36.410 1.00 90.88 168 LEU A N 1
ATOM 1294 C CA . LEU A 1 168 ? -16.609 7.029 35.508 1.00 90.88 168 LEU A CA 1
ATOM 1295 C C . LEU A 1 168 ? -17.156 7.613 34.196 1.00 90.88 168 LEU A C 1
ATOM 1297 O O . LEU A 1 168 ? -16.841 7.095 33.127 1.00 90.88 168 LEU A O 1
ATOM 1301 N N . MET A 1 169 ? -17.906 8.718 34.262 1.00 89.88 169 MET A N 1
ATOM 1302 C CA . MET A 1 169 ? -18.365 9.449 33.075 1.00 89.88 169 MET A CA 1
ATOM 1303 C C . MET A 1 169 ? -17.190 10.028 32.273 1.00 89.88 169 MET A C 1
ATOM 1305 O O . MET A 1 169 ? -17.165 9.872 31.054 1.00 89.88 169 MET A O 1
ATOM 1309 N N . ASP A 1 170 ? -16.185 10.612 32.936 1.00 91.19 170 ASP A N 1
ATOM 1310 C CA . ASP A 1 170 ? -14.963 11.120 32.286 1.00 91.19 170 ASP A CA 1
ATOM 1311 C C . ASP A 1 170 ? -14.208 10.003 31.539 1.00 91.19 170 ASP A C 1
ATOM 1313 O O . ASP A 1 170 ? -13.721 10.192 30.416 1.00 91.19 170 ASP A O 1
ATOM 1317 N N . LEU A 1 171 ? -14.114 8.815 32.150 1.00 92.94 171 LEU A N 1
ATOM 1318 C CA . LEU A 1 171 ? -13.511 7.641 31.525 1.00 92.94 171 LEU A CA 1
ATOM 1319 C C . LEU A 1 171 ? -14.321 7.181 30.309 1.00 92.94 171 LEU A C 1
ATOM 1321 O O . LEU A 1 171 ? -13.743 7.028 29.232 1.00 92.94 171 LEU A O 1
ATOM 1325 N N . GLN A 1 172 ? -15.642 7.027 30.448 1.00 91.69 172 GLN A N 1
ATOM 1326 C CA . GLN A 1 172 ? -16.516 6.641 29.336 1.00 91.69 172 GLN A CA 1
ATOM 1327 C C . GLN A 1 172 ? -16.398 7.635 28.175 1.00 91.69 172 GLN A C 1
ATOM 1329 O O . GLN A 1 172 ? -16.256 7.236 27.022 1.00 91.69 172 GLN A O 1
ATOM 1334 N N . GLN A 1 173 ? -16.367 8.929 28.481 1.00 90.44 173 GLN A N 1
ATOM 1335 C CA . GLN A 1 173 ? -16.201 9.992 27.501 1.00 90.44 173 GLN A CA 1
ATOM 1336 C C . GLN A 1 173 ? -14.841 9.922 26.788 1.00 90.44 173 GLN A C 1
ATOM 1338 O O . GLN A 1 173 ? -14.763 10.082 25.570 1.00 90.44 173 GLN A O 1
ATOM 1343 N N . SER A 1 174 ? -13.764 9.632 27.524 1.00 91.38 174 SER A N 1
ATOM 1344 C CA . SER A 1 174 ? -12.417 9.461 26.959 1.00 91.38 174 SER A CA 1
ATOM 1345 C C . SER A 1 174 ? -12.354 8.279 25.984 1.00 91.38 174 SER A C 1
ATOM 1347 O O . SER A 1 174 ? -11.741 8.382 24.920 1.00 91.38 174 SER A O 1
ATOM 1349 N N . VAL A 1 175 ? -13.012 7.167 26.330 1.00 92.56 175 VAL A N 1
ATOM 1350 C CA . VAL A 1 175 ? -13.120 5.976 25.471 1.00 92.56 175 VAL A CA 1
ATOM 1351 C C . VAL A 1 175 ? -13.994 6.257 24.249 1.00 92.56 175 VAL A C 1
ATOM 1353 O O . VAL A 1 175 ? -13.605 5.912 23.135 1.00 92.56 175 VAL A O 1
ATOM 1356 N N . ASN A 1 176 ? -15.122 6.948 24.419 1.00 91.56 176 ASN A N 1
ATOM 1357 C CA . ASN A 1 176 ? -15.989 7.333 23.307 1.00 91.56 176 ASN A CA 1
ATOM 1358 C C . ASN A 1 176 ? -15.229 8.193 22.292 1.00 91.56 176 ASN A C 1
ATOM 1360 O O . ASN A 1 176 ? -15.272 7.903 21.102 1.00 91.56 176 ASN A O 1
ATOM 1364 N N . ILE A 1 177 ? -14.454 9.179 22.754 1.00 90.25 177 ILE A N 1
ATOM 1365 C CA . ILE A 1 177 ? -13.626 10.028 21.886 1.00 90.25 177 ILE A CA 1
ATOM 1366 C C . ILE A 1 177 ? -12.549 9.222 21.136 1.00 90.25 177 ILE A C 1
ATOM 1368 O O . ILE A 1 177 ? -12.240 9.541 19.986 1.00 90.25 177 ILE A O 1
ATOM 1372 N N . LEU A 1 178 ? -11.965 8.192 21.761 1.00 91.25 178 LEU A N 1
ATOM 1373 C CA . LEU A 1 178 ? -10.971 7.325 21.116 1.00 91.25 178 LEU A CA 1
ATOM 1374 C C . LEU A 1 178 ? -11.560 6.603 19.893 1.00 91.25 178 LEU A C 1
ATOM 1376 O O . LEU A 1 178 ? -10.899 6.512 18.855 1.00 91.25 178 LEU A O 1
ATOM 1380 N N . PHE A 1 179 ? -12.790 6.099 20.006 1.00 90.81 179 PHE A N 1
ATOM 1381 C CA . PHE A 1 179 ? -13.458 5.376 18.925 1.00 90.81 179 PHE A CA 1
ATOM 1382 C C . PHE A 1 179 ? -14.151 6.310 17.934 1.00 90.81 179 PHE A C 1
ATOM 1384 O O . PHE A 1 179 ? -13.892 6.213 16.735 1.00 90.81 179 PHE A O 1
ATOM 1391 N N . ASP A 1 180 ? -14.992 7.218 18.418 1.00 88.06 180 ASP A N 1
ATOM 1392 C CA . ASP A 1 180 ? -15.771 8.151 17.614 1.00 88.06 180 ASP A CA 1
ATOM 1393 C C . ASP A 1 180 ? -15.698 9.567 18.197 1.00 88.06 180 ASP A C 1
ATOM 1395 O O . ASP A 1 180 ? -16.480 9.973 19.058 1.00 88.06 180 ASP A O 1
ATOM 1399 N N . SER A 1 181 ? -14.776 10.366 17.663 1.00 81.94 181 SER A N 1
ATOM 1400 C CA . SER A 1 181 ? -14.611 11.745 18.113 1.00 81.94 181 SER A CA 1
ATOM 1401 C C . SER A 1 181 ? -15.701 12.709 17.632 1.00 81.94 181 SER A C 1
ATOM 1403 O O . SER A 1 181 ? -15.811 13.793 18.192 1.00 81.94 181 SER A O 1
ATOM 1405 N N . LYS A 1 182 ? -16.524 12.355 16.633 1.00 76.56 182 LYS A N 1
ATOM 1406 C CA . LYS A 1 182 ? -17.595 13.234 16.126 1.00 76.56 182 LYS A CA 1
ATOM 1407 C C . LYS A 1 182 ? -18.827 13.185 17.015 1.00 76.56 182 LYS A C 1
ATOM 1409 O O . LYS A 1 182 ? -19.350 14.234 17.369 1.00 76.56 182 LYS A O 1
ATOM 1414 N N . THR A 1 183 ? -19.275 11.980 17.355 1.00 76.94 183 THR A N 1
ATOM 1415 C CA . THR A 1 183 ? -20.466 11.784 18.192 1.00 76.94 183 THR A CA 1
ATOM 1416 C C . THR A 1 183 ? -20.162 12.094 19.655 1.00 76.94 183 THR A C 1
ATOM 1418 O O . THR A 1 183 ? -21.020 12.594 20.375 1.00 76.94 183 THR A O 1
ATOM 1421 N N . ALA A 1 184 ? -18.924 11.844 20.093 1.00 71.94 184 ALA A N 1
ATOM 1422 C CA . ALA A 1 184 ? -18.520 12.078 21.472 1.00 71.94 184 ALA A CA 1
ATOM 1423 C C . ALA A 1 184 ? -18.119 13.533 21.767 1.00 71.94 184 ALA A C 1
ATOM 1425 O O . ALA A 1 184 ? -18.117 13.925 22.928 1.00 71.94 184 ALA A O 1
ATOM 1426 N N . ALA A 1 185 ? -17.754 14.358 20.780 1.00 66.50 185 ALA A N 1
ATOM 1427 C CA . ALA A 1 185 ? -17.372 15.744 21.055 1.00 66.50 185 ALA A CA 1
ATOM 1428 C C . ALA A 1 185 ? -18.595 16.583 21.468 1.00 66.50 185 ALA A C 1
ATOM 1430 O O . ALA A 1 185 ? -19.529 16.770 20.692 1.00 66.50 185 ALA A O 1
ATOM 1431 N N . GLY A 1 186 ? -18.569 17.136 22.684 1.00 63.75 186 GLY A N 1
ATOM 1432 C CA . GLY A 1 186 ? -19.554 18.129 23.113 1.00 63.75 186 GLY A CA 1
ATOM 1433 C C . GLY A 1 186 ? -19.488 19.411 22.262 1.00 63.75 186 GLY A C 1
ATOM 1434 O O . GLY A 1 186 ? -18.443 19.705 21.663 1.00 63.75 186 GLY A O 1
ATOM 1435 N N . PRO A 1 187 ? -20.574 20.205 22.206 1.00 48.41 187 PRO A N 1
ATOM 1436 C CA . PRO A 1 187 ? -20.606 21.447 21.437 1.00 48.41 187 PRO A CA 1
ATOM 1437 C C . PRO A 1 187 ? -19.474 22.390 21.884 1.00 48.41 187 PRO A C 1
ATOM 1439 O O . PRO A 1 187 ? -19.391 22.767 23.049 1.00 48.41 187 PRO A O 1
ATOM 1442 N N . GLY A 1 188 ? -18.579 22.750 20.955 1.00 55.12 188 GLY A N 1
ATOM 1443 C CA . GLY A 1 188 ? -17.467 23.688 21.187 1.00 55.12 188 GLY A CA 1
ATOM 1444 C C . GLY A 1 188 ? -16.059 23.076 21.230 1.00 55.12 188 GLY A C 1
ATOM 1445 O O . GLY A 1 188 ? -15.080 23.816 21.159 1.00 55.12 188 GLY A O 1
ATOM 1446 N N . GLN A 1 189 ? -15.914 21.749 21.268 1.00 59.09 189 GLN A N 1
ATOM 1447 C CA . GLN A 1 189 ? -14.603 21.085 21.234 1.00 59.09 189 GLN A CA 1
ATOM 1448 C C . GLN A 1 189 ? -14.130 20.880 19.778 1.00 59.09 189 GLN A C 1
ATOM 1450 O O . GLN A 1 189 ? -14.342 19.827 19.183 1.00 59.09 189 GLN A O 1
ATOM 1455 N N . LYS A 1 190 ? -13.513 21.907 19.175 1.00 53.03 190 LYS A N 1
ATOM 1456 C CA . LYS A 1 190 ? -13.028 21.862 17.776 1.00 53.03 190 LYS A CA 1
ATOM 1457 C C . LYS A 1 190 ? -11.710 21.094 17.573 1.00 53.03 190 LYS A C 1
ATOM 1459 O O . LYS A 1 190 ? -11.475 20.630 16.463 1.00 53.03 190 LYS A O 1
ATOM 1464 N N . ASP A 1 191 ? -10.920 20.881 18.628 1.00 57.38 191 ASP A N 1
ATOM 1465 C CA . ASP A 1 191 ? -9.594 20.233 18.566 1.00 57.38 191 ASP A CA 1
ATOM 1466 C C . ASP A 1 191 ? -9.561 18.834 19.204 1.00 57.38 191 ASP A C 1
ATOM 1468 O O . ASP A 1 191 ? -8.582 18.411 19.827 1.00 57.38 191 ASP A O 1
ATOM 1472 N N . VAL A 1 192 ? -10.650 18.077 19.073 1.00 63.78 192 VAL A N 1
ATOM 1473 C CA . VAL A 1 192 ? -10.641 16.670 19.480 1.00 63.78 192 VAL A CA 1
ATOM 1474 C C . VAL A 1 192 ? -9.896 15.869 18.417 1.00 63.78 192 VAL A C 1
ATOM 1476 O O . VAL A 1 192 ? -10.234 15.916 17.234 1.00 63.78 192 VAL A O 1
ATOM 1479 N N . GLY A 1 193 ? -8.859 15.139 18.838 1.00 67.19 193 GLY A N 1
ATOM 1480 C CA . GLY A 1 193 ? -8.077 14.267 17.963 1.00 67.19 193 GLY A CA 1
ATOM 1481 C C . GLY A 1 193 ? -8.954 13.338 17.111 1.00 67.19 193 GLY A C 1
ATOM 1482 O O . GLY A 1 193 ? -10.100 13.032 17.440 1.00 67.19 193 GLY A O 1
ATOM 1483 N N . VAL A 1 194 ? -8.415 12.888 15.979 1.00 79.00 194 VAL A N 1
ATOM 1484 C CA . VAL A 1 194 ? -9.137 11.997 15.061 1.00 79.00 194 VAL A CA 1
ATOM 1485 C C . VAL A 1 194 ? -9.302 10.625 15.723 1.00 79.00 194 VAL A C 1
ATOM 1487 O O . VAL A 1 194 ? -8.298 9.975 16.012 1.00 79.00 194 VAL A O 1
ATOM 1490 N N . GLY A 1 195 ? -10.548 10.214 15.975 1.00 85.19 195 GLY A N 1
ATOM 1491 C CA . GLY A 1 195 ? -10.874 8.881 16.476 1.00 85.19 195 GLY A CA 1
ATOM 1492 C C . GLY A 1 195 ? -10.733 7.797 15.403 1.00 85.19 195 GLY A C 1
ATOM 1493 O O . GLY A 1 195 ? -10.523 8.071 14.214 1.00 85.19 195 GLY A O 1
ATOM 1494 N N . ILE A 1 196 ? -10.851 6.541 15.828 1.00 89.62 196 ILE A N 1
ATOM 1495 C CA . ILE A 1 196 ? -10.639 5.371 14.964 1.00 89.62 196 ILE A CA 1
ATOM 1496 C C . ILE A 1 196 ? -11.673 5.315 13.828 1.00 89.62 196 ILE A C 1
ATOM 1498 O O . ILE A 1 196 ? -11.296 5.089 12.677 1.00 89.62 196 ILE A O 1
ATOM 1502 N N . CYS A 1 197 ? -12.954 5.574 14.105 1.00 88.56 197 CYS A N 1
ATOM 1503 C CA . CYS A 1 197 ? -14.010 5.542 13.085 1.00 88.56 197 CYS A CA 1
ATOM 1504 C C . C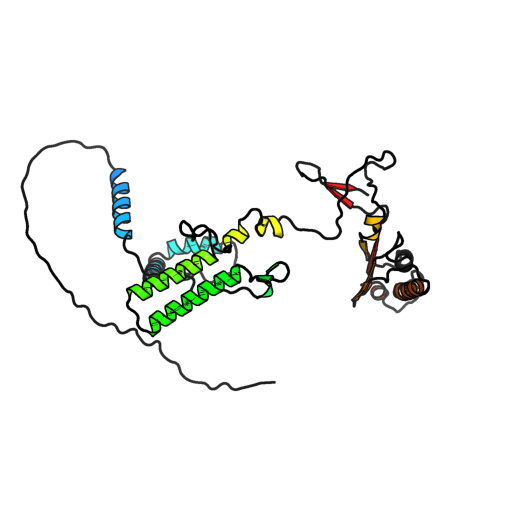YS A 1 197 ? -13.759 6.599 12.004 1.00 88.56 197 CYS A C 1
ATOM 1506 O O . CYS A 1 197 ? -13.853 6.323 10.807 1.00 88.56 197 CYS A O 1
ATOM 1508 N N . GLN A 1 198 ? -13.310 7.794 12.400 1.00 86.50 198 GLN A N 1
ATOM 1509 C CA . GLN A 1 198 ? -12.966 8.857 11.457 1.00 86.50 198 GLN A CA 1
ATOM 1510 C C . GLN A 1 198 ? -11.795 8.475 10.544 1.00 86.50 198 GLN A C 1
ATOM 1512 O O . GLN A 1 198 ? -11.765 8.906 9.390 1.00 86.50 198 GLN A O 1
ATOM 1517 N N . LEU A 1 199 ? -10.832 7.691 11.032 1.00 86.19 199 LEU A N 1
ATOM 1518 C CA . LEU A 1 199 ? -9.714 7.198 10.225 1.00 86.19 199 LEU A CA 1
ATOM 1519 C C . LEU A 1 199 ? -10.166 6.165 9.175 1.00 86.19 199 LEU A C 1
ATOM 1521 O O . LEU A 1 199 ? -9.564 6.064 8.103 1.00 86.19 199 LEU A O 1
ATOM 1525 N N . LEU A 1 200 ? -11.230 5.416 9.462 1.00 88.69 200 LEU A N 1
ATOM 1526 C CA . LEU A 1 200 ? -11.780 4.397 8.569 1.00 88.69 200 LEU A CA 1
ATOM 1527 C C . LEU A 1 200 ? -12.729 4.992 7.519 1.00 88.69 200 LEU A C 1
ATOM 1529 O O . LEU A 1 200 ? -12.582 4.704 6.331 1.00 88.69 200 LEU A O 1
ATOM 1533 N N . GLU A 1 201 ? -13.664 5.843 7.939 1.00 85.94 201 GLU A N 1
ATOM 1534 C CA . GLU A 1 201 ? -14.819 6.258 7.127 1.00 85.94 201 GLU A CA 1
ATOM 1535 C C . GLU A 1 201 ? -14.576 7.479 6.235 1.00 85.94 201 GLU A C 1
ATOM 1537 O O . GLU A 1 201 ? -15.312 7.715 5.273 1.00 85.94 201 GLU A O 1
ATOM 1542 N N . LYS A 1 202 ? -13.568 8.305 6.539 1.00 81.50 202 LYS A N 1
ATOM 1543 C CA . LYS A 1 202 ? -13.318 9.526 5.761 1.00 81.50 202 LYS A CA 1
ATOM 1544 C C . LYS A 1 202 ? -13.039 9.203 4.285 1.00 81.50 202 LYS A C 1
ATOM 1546 O O . LYS A 1 202 ? -12.542 8.139 3.927 1.00 81.50 202 LYS A O 1
ATOM 1551 N N . LYS A 1 203 ? -13.276 10.182 3.400 1.00 80.50 203 LYS A N 1
ATOM 1552 C CA . LYS A 1 203 ? -12.866 10.102 1.981 1.00 80.50 203 LYS A CA 1
ATOM 1553 C C . LYS A 1 203 ? -11.359 9.849 1.837 1.00 80.50 203 LYS A C 1
ATOM 1555 O O . LYS A 1 203 ? -10.948 9.090 0.966 1.00 80.50 203 LYS A O 1
ATOM 1560 N N . GLU A 1 204 ? -10.570 10.448 2.726 1.00 80.38 204 GLU A N 1
ATOM 1561 C CA . GLU A 1 204 ? -9.128 10.212 2.886 1.00 80.38 204 GLU A CA 1
ATOM 1562 C C . GLU A 1 204 ? -8.808 9.085 3.887 1.00 80.38 204 GLU A C 1
ATOM 1564 O O . GLU A 1 204 ? -7.674 8.943 4.332 1.00 80.38 204 GLU A O 1
ATOM 1569 N N . GLY A 1 205 ? -9.810 8.297 4.273 1.00 83.69 205 GLY A N 1
ATOM 1570 C CA . GLY A 1 205 ? -9.682 7.190 5.209 1.00 83.69 205 GLY A CA 1
ATOM 1571 C C . GLY A 1 205 ? -9.002 5.968 4.596 1.00 83.69 205 GLY A C 1
ATOM 1572 O O . GLY A 1 205 ? -8.734 5.894 3.390 1.00 83.69 205 GLY A O 1
ATOM 1573 N N . ILE A 1 206 ? -8.734 4.979 5.447 1.00 87.94 206 ILE A N 1
ATOM 1574 C CA . ILE A 1 206 ? -7.936 3.796 5.098 1.00 87.94 206 ILE A CA 1
ATOM 1575 C C . ILE A 1 206 ? -8.552 3.011 3.932 1.00 87.94 206 ILE A C 1
ATOM 1577 O O . ILE A 1 206 ? -7.837 2.682 2.981 1.00 87.94 206 ILE A O 1
ATOM 1581 N N . PHE A 1 207 ? -9.861 2.746 3.954 1.00 88.88 207 PHE A N 1
ATOM 1582 C CA . PHE A 1 207 ? -10.498 1.904 2.937 1.00 88.88 207 PHE A CA 1
ATOM 1583 C C . PHE A 1 207 ? -10.348 2.482 1.530 1.00 88.88 207 PHE A C 1
ATOM 1585 O O . PHE A 1 207 ? -9.885 1.804 0.615 1.00 88.88 207 PHE A O 1
ATOM 1592 N N . ARG A 1 208 ? -10.654 3.766 1.352 1.00 87.12 208 ARG A N 1
ATOM 1593 C CA . ARG A 1 208 ? -10.643 4.389 0.025 1.00 87.12 208 ARG A CA 1
ATOM 1594 C C . ARG A 1 208 ? -9.238 4.774 -0.425 1.00 87.12 208 ARG A C 1
ATOM 1596 O O . ARG A 1 208 ? -8.865 4.511 -1.564 1.00 87.12 208 ARG A O 1
ATOM 1603 N N . GLN A 1 209 ? -8.452 5.383 0.461 1.00 88.12 209 GLN A N 1
ATOM 1604 C CA . GLN A 1 209 ? -7.173 5.989 0.087 1.00 88.12 209 GLN A CA 1
ATOM 1605 C C . GLN A 1 209 ? -5.979 5.029 0.176 1.00 88.12 209 GLN A C 1
ATOM 1607 O O . GLN A 1 209 ? -4.937 5.324 -0.409 1.00 88.12 209 GLN A O 1
ATOM 1612 N N . LYS A 1 210 ? -6.076 3.948 0.966 1.00 87.19 210 LYS A N 1
ATOM 1613 C CA . LYS A 1 210 ? -4.959 3.014 1.209 1.00 87.19 210 LYS A CA 1
ATOM 1614 C C . LYS A 1 210 ? -5.255 1.580 0.782 1.00 87.19 210 LYS A C 1
ATOM 1616 O O . LYS A 1 210 ? -4.305 0.849 0.505 1.00 87.19 210 LYS A O 1
ATOM 1621 N N . MET A 1 211 ? -6.521 1.155 0.759 1.00 88.94 211 MET A N 1
ATOM 1622 C CA . MET A 1 211 ? -6.896 -0.191 0.310 1.00 88.94 211 MET A CA 1
ATOM 1623 C C . MET A 1 211 ? -7.355 -0.197 -1.150 1.00 88.94 211 MET A C 1
ATOM 1625 O O . MET A 1 211 ? -6.737 -0.900 -1.943 1.00 88.94 211 MET A O 1
ATOM 1629 N N . MET A 1 212 ? -8.370 0.601 -1.507 1.00 89.50 212 MET A N 1
ATOM 1630 C CA . MET A 1 212 ? -8.910 0.680 -2.874 1.00 89.50 212 MET A CA 1
ATOM 1631 C C . MET A 1 212 ? -7.948 1.386 -3.836 1.00 89.50 212 MET A C 1
ATOM 1633 O O . MET A 1 212 ? -7.621 0.854 -4.890 1.00 89.50 212 MET A O 1
ATOM 1637 N N . GLY A 1 213 ? -7.464 2.574 -3.464 1.00 86.19 213 GLY A N 1
ATOM 1638 C CA . GLY A 1 213 ? -6.396 3.267 -4.179 1.00 86.19 213 GLY A CA 1
ATOM 1639 C C . GLY A 1 213 ? -5.056 3.038 -3.491 1.00 86.19 213 GLY A C 1
ATOM 1640 O O . GLY A 1 213 ? -4.935 3.252 -2.288 1.00 86.19 213 GLY A O 1
ATOM 1641 N N . LYS A 1 214 ? -4.026 2.635 -4.238 1.00 90.50 214 LYS A N 1
ATOM 1642 C CA . LYS A 1 214 ? -2.648 2.561 -3.736 1.00 90.50 214 LYS A CA 1
ATOM 1643 C C . LYS A 1 214 ? -1.718 3.320 -4.662 1.00 90.50 214 LYS A C 1
ATOM 1645 O O . LYS A 1 214 ? -1.920 3.371 -5.871 1.00 90.50 214 LYS A O 1
ATOM 1650 N N . ARG A 1 215 ? -0.670 3.902 -4.083 1.00 89.75 215 ARG A N 1
ATOM 1651 C CA . ARG A 1 215 ? 0.468 4.358 -4.880 1.00 89.75 215 ARG A CA 1
ATOM 1652 C C . ARG A 1 215 ? 1.251 3.130 -5.319 1.00 89.75 215 ARG A C 1
ATOM 1654 O O . ARG A 1 215 ? 1.523 2.255 -4.499 1.00 89.75 215 ARG A O 1
ATOM 1661 N N . VAL A 1 216 ? 1.571 3.079 -6.601 1.00 91.81 216 VAL A N 1
ATOM 1662 C CA . VAL A 1 216 ? 2.307 1.976 -7.216 1.00 91.81 216 VAL A CA 1
ATOM 1663 C C . VAL A 1 216 ? 3.752 2.391 -7.469 1.00 91.81 216 VAL A C 1
ATOM 1665 O O . VAL A 1 216 ? 4.043 3.570 -7.677 1.00 91.81 216 VAL A O 1
ATOM 1668 N N . ASN A 1 217 ? 4.652 1.414 -7.430 1.00 92.88 217 ASN A N 1
ATOM 1669 C CA . ASN A 1 217 ? 6.028 1.582 -7.891 1.00 92.88 217 ASN A CA 1
ATOM 1670 C C . ASN A 1 217 ? 6.089 1.365 -9.413 1.00 92.88 217 ASN A C 1
ATOM 1672 O O . ASN A 1 217 ? 5.146 0.831 -9.989 1.00 92.88 217 ASN A O 1
ATOM 1676 N N . PHE A 1 218 ? 7.205 1.746 -10.045 1.00 92.75 218 PHE A N 1
ATOM 1677 C CA . PHE A 1 218 ? 7.448 1.557 -11.488 1.00 92.75 218 PHE A CA 1
ATOM 1678 C C . PHE A 1 218 ? 6.416 2.239 -12.405 1.00 92.75 218 PHE A C 1
ATOM 1680 O O . PHE A 1 218 ? 6.034 1.698 -13.434 1.00 92.75 218 PHE A O 1
ATOM 1687 N N . ALA A 1 219 ? 5.985 3.448 -12.041 1.00 94.00 219 ALA A N 1
ATOM 1688 C CA . ALA A 1 219 ? 5.098 4.274 -12.856 1.00 94.00 219 ALA A CA 1
ATOM 1689 C C . ALA A 1 219 ? 5.706 5.663 -13.095 1.00 94.00 219 ALA A C 1
ATOM 1691 O O . ALA A 1 219 ? 6.461 6.177 -12.265 1.00 94.00 219 ALA A O 1
ATOM 1692 N N . CYS A 1 220 ? 5.340 6.290 -14.211 1.00 94.19 220 CYS A N 1
ATOM 1693 C CA . CYS A 1 220 ? 5.698 7.667 -14.548 1.00 94.19 220 CYS A CA 1
ATOM 1694 C C . CYS A 1 220 ? 4.476 8.437 -15.068 1.00 94.19 220 CYS A C 1
ATOM 1696 O O . CYS A 1 220 ? 3.463 7.850 -15.442 1.00 94.19 220 CYS A O 1
ATOM 1698 N N . ARG A 1 221 ? 4.570 9.770 -15.091 1.00 93.88 221 ARG A N 1
ATOM 1699 C CA . ARG A 1 221 ? 3.548 10.661 -15.653 1.00 93.88 221 ARG A CA 1
ATOM 1700 C C . ARG A 1 221 ? 4.238 11.760 -16.453 1.00 93.88 221 ARG A C 1
ATOM 1702 O O . ARG A 1 221 ? 5.211 12.334 -15.973 1.00 93.88 221 ARG A O 1
ATOM 1709 N N . SER A 1 222 ? 3.712 12.062 -17.635 1.00 94.38 222 SER A N 1
ATOM 1710 C CA . SER A 1 222 ? 4.175 13.156 -18.493 1.00 94.38 222 SER A CA 1
ATOM 1711 C C . SER A 1 222 ? 3.003 13.797 -19.229 1.00 94.38 222 SER A C 1
ATOM 1713 O O . SER A 1 222 ? 1.906 13.240 -19.274 1.00 94.38 222 SER A O 1
ATOM 1715 N N . VAL A 1 223 ? 3.256 14.976 -19.792 1.00 94.12 223 VAL A N 1
ATOM 1716 C CA . VAL A 1 223 ? 2.413 15.582 -20.824 1.00 94.12 223 VAL A CA 1
ATOM 1717 C C . VAL A 1 223 ? 2.546 14.756 -22.106 1.00 94.12 223 VAL A C 1
ATOM 1719 O O . VAL A 1 223 ? 3.633 14.258 -22.405 1.00 94.12 223 VAL A O 1
ATOM 1722 N N . ILE A 1 224 ? 1.432 14.590 -22.820 1.00 92.88 224 ILE A N 1
ATOM 1723 C CA . ILE A 1 224 ? 1.372 13.887 -24.105 1.00 92.88 224 ILE A CA 1
ATOM 1724 C C . ILE A 1 224 ? 1.595 14.868 -25.260 1.00 92.88 224 ILE A C 1
ATOM 1726 O O . ILE A 1 224 ? 1.087 15.990 -25.220 1.00 92.88 224 ILE A O 1
ATOM 1730 N N . SER A 1 225 ? 2.309 14.420 -26.289 1.00 94.44 225 SER A N 1
ATOM 1731 C CA . SER A 1 225 ? 2.519 15.148 -27.545 1.00 94.44 225 SER A CA 1
ATOM 1732 C C . SER A 1 225 ? 2.081 14.261 -28.714 1.00 94.44 225 SER A C 1
ATOM 1734 O O . SER A 1 225 ? 2.311 13.053 -28.644 1.00 94.44 225 SER A O 1
ATOM 1736 N N . PRO A 1 226 ? 1.441 14.809 -29.763 1.00 95.31 226 PRO A N 1
ATOM 1737 C CA . PRO A 1 226 ? 1.073 14.025 -30.938 1.00 95.31 226 PRO A CA 1
ATOM 1738 C C . PRO A 1 226 ? 2.321 13.657 -31.751 1.00 95.31 226 PRO A C 1
ATOM 1740 O O . PRO A 1 226 ? 3.168 14.518 -31.988 1.00 95.31 226 PRO A O 1
ATOM 1743 N N . ASP A 1 227 ? 2.409 12.408 -32.206 1.00 95.31 227 ASP A N 1
ATOM 1744 C CA . ASP A 1 227 ? 3.477 11.926 -33.087 1.00 95.31 227 ASP A CA 1
ATOM 1745 C C . ASP A 1 227 ? 2.875 11.054 -34.207 1.00 95.31 227 ASP A C 1
ATOM 1747 O O . ASP A 1 227 ? 2.297 10.008 -33.904 1.00 95.31 227 ASP A O 1
ATOM 1751 N N . PRO A 1 228 ? 2.947 11.474 -35.485 1.00 95.62 228 PRO A N 1
ATOM 1752 C CA . PRO A 1 228 ? 2.399 10.712 -36.606 1.00 95.62 228 PRO A CA 1
ATOM 1753 C C . PRO A 1 228 ? 3.293 9.548 -37.062 1.00 95.62 228 PRO A C 1
ATOM 1755 O O . PRO A 1 228 ? 2.869 8.785 -37.927 1.00 95.62 228 PRO A O 1
ATOM 1758 N N . TYR A 1 229 ? 4.521 9.423 -36.546 1.00 96.06 229 TYR A N 1
ATOM 1759 C CA . TYR A 1 229 ? 5.469 8.385 -36.966 1.00 96.06 229 TYR A CA 1
ATOM 1760 C C . TYR A 1 229 ? 5.374 7.090 -36.149 1.00 96.06 229 TYR A C 1
ATOM 1762 O O . TYR A 1 229 ? 5.997 6.099 -36.525 1.00 96.06 229 TYR A O 1
ATOM 1770 N N . LEU A 1 230 ? 4.609 7.087 -35.055 1.00 93.94 230 LEU A N 1
ATOM 1771 C CA . LEU A 1 230 ? 4.397 5.916 -34.204 1.00 93.94 230 LEU A CA 1
ATOM 1772 C C . LEU A 1 230 ? 3.181 5.102 -34.653 1.00 93.94 230 LEU A C 1
ATOM 1774 O O . LEU A 1 230 ? 2.191 5.646 -35.150 1.00 93.94 230 LEU A O 1
ATOM 1778 N N . SER A 1 231 ? 3.234 3.790 -34.430 1.00 93.31 231 SER A N 1
ATOM 1779 C CA . SER A 1 231 ? 2.087 2.912 -34.656 1.00 93.31 231 SER A CA 1
ATOM 1780 C C . SER A 1 231 ? 0.973 3.194 -33.642 1.00 93.31 231 SER A C 1
ATOM 1782 O O . SER A 1 231 ? 1.206 3.684 -32.540 1.00 93.31 231 SER A O 1
ATOM 1784 N N . VAL A 1 232 ? -0.270 2.834 -33.982 1.00 90.94 232 VAL A N 1
ATOM 1785 C CA . VAL A 1 232 ? -1.458 3.100 -33.138 1.00 90.94 232 VAL A CA 1
ATOM 1786 C C . VAL A 1 232 ? -1.365 2.437 -31.753 1.00 90.94 232 VAL A C 1
ATOM 1788 O O . VAL A 1 232 ? -1.969 2.908 -30.793 1.00 90.94 232 VAL A O 1
ATOM 1791 N N . ASN A 1 233 ? -0.618 1.339 -31.650 1.00 92.06 233 ASN A N 1
ATOM 1792 C CA . ASN A 1 233 ? -0.389 0.578 -30.426 1.00 92.06 233 ASN A CA 1
ATOM 1793 C C . ASN A 1 233 ? 0.941 0.910 -29.730 1.00 92.06 233 ASN A C 1
ATOM 1795 O O . ASN A 1 233 ? 1.285 0.213 -28.781 1.00 92.06 233 ASN A O 1
ATOM 1799 N N . GLU A 1 234 ? 1.683 1.917 -30.188 1.00 93.50 234 GLU A N 1
ATOM 1800 C CA . GLU A 1 234 ? 2.989 2.294 -29.638 1.00 93.50 234 GLU A CA 1
ATOM 1801 C C . GLU A 1 234 ? 2.905 3.599 -28.848 1.00 93.50 234 GLU A C 1
ATOM 1803 O O . GLU A 1 234 ? 2.081 4.477 -29.126 1.00 93.50 234 GLU A O 1
ATOM 1808 N N . ILE A 1 235 ? 3.785 3.749 -27.859 1.00 93.69 235 ILE A N 1
ATOM 1809 C CA . ILE A 1 235 ? 3.956 5.020 -27.156 1.00 93.69 235 ILE A CA 1
ATOM 1810 C C . ILE A 1 235 ? 5.426 5.419 -27.061 1.00 93.69 235 ILE A C 1
ATOM 1812 O O . ILE A 1 235 ? 6.279 4.681 -26.579 1.00 93.69 235 ILE A O 1
ATOM 1816 N N . GLY A 1 236 ? 5.722 6.656 -27.461 1.00 94.44 236 GLY A N 1
ATOM 1817 C CA . GLY A 1 236 ? 7.058 7.221 -27.318 1.00 94.44 236 GLY A CA 1
ATOM 1818 C C . GLY A 1 236 ? 7.407 7.445 -25.846 1.00 94.44 236 GLY A C 1
ATOM 1819 O O . GLY A 1 236 ? 6.850 8.334 -25.195 1.00 94.44 236 GLY A O 1
ATOM 1820 N N . VAL A 1 237 ? 8.354 6.668 -25.315 1.00 94.62 237 VAL A N 1
ATOM 1821 C CA . VAL A 1 237 ? 8.867 6.841 -23.949 1.00 94.62 237 VAL A CA 1
ATOM 1822 C C . VAL A 1 237 ? 10.120 7.725 -23.968 1.00 94.62 237 VAL A C 1
ATOM 1824 O O . VAL A 1 237 ? 11.124 7.359 -24.579 1.00 94.62 237 VAL A O 1
ATOM 1827 N N . PRO A 1 238 ? 10.133 8.873 -23.262 1.00 95.00 238 PRO A N 1
ATOM 1828 C CA . PRO A 1 238 ? 11.325 9.706 -23.160 1.00 95.00 238 PRO A CA 1
ATOM 1829 C C . PRO A 1 238 ? 12.533 8.939 -22.589 1.00 95.00 238 PRO A C 1
ATOM 1831 O O . PRO A 1 238 ? 12.372 8.214 -21.598 1.00 95.00 238 PRO A O 1
ATOM 1834 N N . PRO A 1 239 ? 13.766 9.176 -23.089 1.00 93.81 239 PRO A N 1
ATOM 1835 C CA . PRO A 1 239 ? 14.972 8.492 -22.603 1.00 93.81 239 PRO A CA 1
ATOM 1836 C C . PRO A 1 239 ? 15.173 8.599 -21.085 1.00 93.81 239 PRO A C 1
ATOM 1838 O O . PRO A 1 239 ? 15.635 7.663 -20.435 1.00 93.81 239 PRO A O 1
ATOM 1841 N N . TYR A 1 240 ? 14.757 9.723 -20.494 1.00 94.12 240 TYR A N 1
ATOM 1842 C CA . TYR A 1 240 ? 14.804 9.937 -19.048 1.00 94.12 240 TYR A CA 1
ATOM 1843 C C . TYR A 1 240 ? 13.980 8.908 -18.253 1.00 94.12 240 TYR A C 1
ATOM 1845 O O . TYR A 1 240 ? 14.406 8.471 -17.183 1.00 94.12 240 TYR A O 1
ATOM 1853 N N . PHE A 1 241 ? 12.808 8.506 -18.756 1.00 95.50 241 PHE A N 1
ATOM 1854 C CA . PHE A 1 241 ? 11.999 7.464 -18.122 1.00 95.50 241 PHE A CA 1
ATOM 1855 C C . PHE A 1 241 ? 12.549 6.076 -18.415 1.00 95.50 241 PHE A C 1
ATOM 1857 O O . PHE A 1 241 ? 12.623 5.265 -17.492 1.00 95.50 241 PHE A O 1
ATOM 1864 N N . ALA A 1 242 ? 13.001 5.829 -19.646 1.00 94.75 242 ALA A N 1
ATOM 1865 C CA . ALA A 1 242 ? 13.558 4.541 -20.045 1.00 94.75 242 ALA A CA 1
ATOM 1866 C C . ALA A 1 242 ? 14.772 4.130 -19.188 1.00 94.75 242 ALA A C 1
ATOM 1868 O O . ALA A 1 242 ? 14.912 2.961 -18.848 1.00 94.75 242 ALA A O 1
ATOM 1869 N N . LEU A 1 243 ? 15.617 5.084 -18.771 1.00 93.75 243 LEU A N 1
ATOM 1870 C CA . LEU A 1 243 ? 16.760 4.830 -17.877 1.00 93.75 243 LEU A CA 1
ATOM 1871 C C . LEU A 1 243 ? 16.362 4.503 -16.424 1.00 93.75 243 LEU A C 1
ATOM 1873 O O . LEU A 1 243 ? 17.136 3.894 -15.690 1.00 93.75 243 LEU A O 1
ATOM 1877 N N . ARG A 1 244 ? 15.181 4.936 -15.963 1.00 93.38 244 ARG A N 1
ATOM 1878 C CA . ARG A 1 244 ? 14.761 4.799 -14.553 1.00 93.38 244 ARG A CA 1
ATOM 1879 C C . ARG A 1 244 ? 13.767 3.673 -14.321 1.00 93.38 244 ARG A C 1
ATOM 1881 O O . ARG A 1 244 ? 13.783 3.056 -13.255 1.00 93.38 244 ARG A O 1
ATOM 1888 N N . LEU A 1 245 ? 12.881 3.435 -15.282 1.00 95.50 245 LEU A N 1
ATOM 1889 C CA . LEU A 1 245 ? 11.961 2.311 -15.242 1.00 95.50 245 LEU A CA 1
ATOM 1890 C C . LEU A 1 245 ? 12.736 1.040 -15.558 1.00 95.50 245 LEU A C 1
ATOM 1892 O O . LEU A 1 245 ? 13.497 0.980 -16.520 1.00 95.50 245 LEU A O 1
ATOM 1896 N N . THR A 1 246 ? 12.556 0.035 -14.708 1.00 95.19 246 THR A N 1
ATOM 1897 C CA . THR A 1 246 ? 13.246 -1.239 -14.856 1.00 95.19 246 THR A CA 1
ATOM 1898 C C . THR A 1 246 ? 12.271 -2.390 -14.839 1.00 95.19 246 THR A C 1
ATOM 1900 O O . THR A 1 246 ? 11.269 -2.358 -14.123 1.00 95.19 246 THR A O 1
ATOM 1903 N N . TYR A 1 247 ? 12.602 -3.416 -15.612 1.00 95.38 247 TYR A N 1
ATOM 1904 C CA . TYR A 1 247 ? 11.882 -4.674 -15.641 1.00 95.38 247 TYR A CA 1
ATOM 1905 C C . TYR A 1 247 ? 12.781 -5.785 -15.079 1.00 95.38 247 TYR A C 1
ATOM 1907 O O . TYR A 1 247 ? 13.932 -5.909 -15.514 1.00 95.38 247 TYR A O 1
ATOM 1915 N N . PRO A 1 248 ? 12.310 -6.573 -14.094 1.00 94.88 248 PRO A N 1
ATOM 1916 C CA . PRO A 1 248 ? 13.074 -7.688 -13.551 1.00 94.88 248 PRO A CA 1
ATOM 1917 C C . PRO A 1 248 ? 13.079 -8.856 -14.545 1.00 94.88 248 PRO A C 1
ATOM 1919 O O . PRO A 1 248 ? 12.193 -9.710 -14.530 1.00 94.88 248 PRO A O 1
ATOM 1922 N N . GLU A 1 249 ? 14.096 -8.920 -15.401 1.00 93.94 249 GLU A N 1
ATOM 1923 C CA . GLU A 1 249 ? 14.265 -10.025 -16.341 1.00 93.94 249 GLU A CA 1
ATOM 1924 C C . GLU A 1 249 ? 15.089 -11.151 -15.704 1.00 93.94 249 GLU A C 1
ATOM 1926 O O . GLU A 1 249 ? 16.221 -10.954 -15.247 1.00 93.94 249 GLU A O 1
ATOM 1931 N N . ARG A 1 250 ? 14.508 -12.354 -15.652 1.00 92.06 250 ARG A N 1
ATOM 1932 C CA . ARG A 1 250 ? 15.210 -13.559 -15.195 1.00 92.06 250 ARG A CA 1
ATOM 1933 C C . ARG A 1 250 ? 16.259 -13.962 -16.221 1.00 92.06 250 ARG A C 1
ATOM 1935 O O . ARG A 1 250 ? 15.990 -13.957 -17.419 1.00 92.06 250 ARG A O 1
ATOM 1942 N N . VAL A 1 251 ? 17.440 -14.337 -15.745 1.00 90.06 251 VAL A N 1
ATOM 1943 C CA . VAL A 1 251 ? 18.536 -14.758 -16.619 1.00 90.06 251 VAL A CA 1
ATOM 1944 C C . VAL A 1 251 ? 18.322 -16.204 -17.042 1.00 90.06 251 VAL A C 1
ATOM 1946 O O . VAL A 1 251 ? 18.136 -17.090 -16.215 1.00 90.06 251 VAL A O 1
ATOM 1949 N N . THR A 1 252 ? 18.384 -16.436 -18.340 1.00 87.94 252 THR A N 1
ATOM 1950 C CA . THR A 1 252 ? 18.185 -17.716 -19.007 1.00 87.94 252 THR A CA 1
ATOM 1951 C C . THR A 1 252 ? 19.346 -17.960 -19.976 1.00 87.94 252 THR A C 1
ATOM 1953 O O . THR A 1 252 ? 20.052 -17.016 -20.349 1.00 87.94 252 THR A O 1
ATOM 1956 N N . PRO A 1 253 ? 19.566 -19.202 -20.437 1.00 85.81 253 PRO A N 1
ATOM 1957 C CA . PRO A 1 253 ? 20.634 -19.494 -21.395 1.00 85.81 253 PRO A CA 1
ATOM 1958 C C . PRO A 1 253 ? 20.563 -18.648 -22.677 1.00 85.81 253 PRO A C 1
ATOM 1960 O O . PRO A 1 253 ? 21.600 -18.256 -23.214 1.00 85.81 253 PRO A O 1
ATOM 1963 N N . TRP A 1 254 ? 19.350 -18.311 -23.132 1.00 87.75 254 TRP A N 1
ATOM 1964 C CA . TRP A 1 254 ? 19.115 -17.536 -24.353 1.00 87.75 254 TRP A CA 1
ATOM 1965 C C . TRP A 1 254 ? 19.342 -16.029 -24.185 1.00 87.75 254 TRP A C 1
ATOM 1967 O O . TRP A 1 254 ? 19.867 -15.395 -25.097 1.00 87.75 254 TRP A O 1
ATOM 1977 N N . ASN A 1 255 ? 18.997 -15.438 -23.034 1.00 90.19 255 ASN A N 1
ATOM 1978 C CA . ASN A 1 255 ? 19.153 -13.994 -22.814 1.00 90.19 255 ASN A CA 1
ATOM 1979 C C . ASN A 1 255 ? 20.444 -13.614 -22.061 1.00 90.19 255 ASN A C 1
ATOM 1981 O O . ASN A 1 255 ? 20.765 -12.428 -21.970 1.00 90.19 255 ASN A O 1
ATOM 1985 N N . ALA A 1 256 ? 21.216 -14.586 -21.555 1.00 89.00 256 ALA A N 1
ATOM 1986 C CA . ALA A 1 256 ? 22.394 -14.339 -20.720 1.00 89.00 256 ALA A CA 1
ATOM 1987 C C . ALA A 1 256 ? 23.428 -13.403 -21.368 1.00 89.00 256 ALA A C 1
ATOM 1989 O O . ALA A 1 256 ? 24.032 -12.585 -20.673 1.00 89.00 256 ALA A O 1
ATOM 1990 N N . GLY A 1 257 ? 23.613 -13.484 -22.692 1.00 90.81 257 GLY A N 1
ATOM 1991 C CA . GLY A 1 257 ? 24.458 -12.545 -23.439 1.00 90.81 257 GLY A CA 1
ATOM 1992 C C . GLY A 1 257 ? 23.943 -11.106 -23.339 1.00 90.81 257 GLY A C 1
ATOM 1993 O O . GLY A 1 257 ? 24.639 -10.235 -22.822 1.00 90.81 257 GLY A O 1
ATOM 1994 N N . LYS A 1 258 ? 22.676 -10.891 -23.711 1.00 92.56 258 LYS A N 1
ATOM 1995 C CA . LYS A 1 258 ? 21.995 -9.585 -23.667 1.00 92.56 258 LYS A CA 1
ATOM 1996 C C . LYS A 1 258 ? 21.977 -8.979 -22.257 1.00 92.56 258 LYS A C 1
ATOM 1998 O O . LYS A 1 258 ? 22.177 -7.776 -22.078 1.00 92.56 258 LYS A O 1
ATOM 2003 N N . MET A 1 259 ? 21.764 -9.812 -21.239 1.00 93.31 259 MET A N 1
ATOM 2004 C CA . MET A 1 259 ? 21.776 -9.398 -19.834 1.00 93.31 259 MET A CA 1
ATOM 2005 C C . MET A 1 259 ? 23.176 -8.981 -19.374 1.00 93.31 259 MET A C 1
ATOM 2007 O O . MET A 1 259 ? 23.328 -7.990 -18.657 1.00 93.31 259 MET A O 1
ATOM 2011 N N . ARG A 1 260 ? 24.218 -9.687 -19.831 1.00 92.31 260 ARG A N 1
ATOM 2012 C CA . ARG A 1 260 ? 25.614 -9.336 -19.551 1.00 92.31 260 ARG A CA 1
ATOM 2013 C C . ARG A 1 260 ? 25.971 -7.971 -20.135 1.00 92.31 260 ARG A C 1
ATOM 2015 O O . ARG A 1 260 ? 26.580 -7.162 -19.434 1.00 92.31 260 ARG A O 1
ATOM 2022 N N . ASP A 1 261 ? 25.545 -7.702 -21.363 1.00 93.56 261 ASP A N 1
ATOM 2023 C CA . ASP A 1 261 ? 25.796 -6.427 -22.040 1.00 93.56 261 ASP A CA 1
ATOM 2024 C C . ASP A 1 261 ? 25.056 -5.272 -21.358 1.00 93.56 261 ASP A C 1
ATOM 2026 O O . ASP A 1 261 ? 25.644 -4.220 -21.105 1.00 93.56 261 ASP A O 1
ATOM 2030 N N . SER A 1 262 ? 23.812 -5.506 -20.933 1.00 94.62 262 SER A N 1
ATOM 2031 C CA . SER A 1 262 ? 23.008 -4.527 -20.189 1.00 94.62 262 SER A CA 1
ATOM 2032 C C . SER A 1 262 ? 23.668 -4.138 -18.854 1.00 94.62 262 SER A C 1
ATOM 2034 O O . SER A 1 262 ? 23.723 -2.959 -18.502 1.00 94.62 262 SER A O 1
ATOM 2036 N N . ILE A 1 263 ? 24.264 -5.103 -18.138 1.00 93.94 263 ILE A N 1
ATOM 2037 C CA . ILE A 1 263 ? 25.066 -4.836 -16.930 1.00 93.94 263 ILE A CA 1
ATOM 2038 C C . ILE A 1 263 ? 26.327 -4.027 -17.262 1.00 93.94 263 ILE A C 1
ATOM 2040 O O . ILE A 1 263 ? 26.687 -3.121 -16.511 1.00 93.94 263 ILE A O 1
ATOM 2044 N N . ILE A 1 264 ? 27.021 -4.338 -18.361 1.00 93.25 264 ILE A N 1
ATOM 2045 C CA . ILE A 1 264 ? 28.247 -3.631 -18.769 1.00 93.25 264 ILE A CA 1
ATOM 2046 C C . ILE A 1 264 ? 27.943 -2.173 -19.143 1.00 93.25 264 ILE A C 1
ATOM 2048 O O . ILE A 1 264 ? 28.707 -1.275 -18.759 1.00 93.25 264 ILE A O 1
ATOM 2052 N N . ASN A 1 265 ? 26.829 -1.934 -19.836 1.00 93.06 265 ASN A N 1
ATOM 2053 C CA . ASN A 1 265 ? 26.339 -0.601 -20.185 1.00 93.06 265 ASN A CA 1
ATOM 2054 C C . ASN A 1 265 ? 26.020 0.212 -18.923 1.00 93.06 265 ASN A C 1
ATOM 2056 O O . ASN A 1 265 ? 26.493 1.342 -18.791 1.00 93.06 265 ASN A O 1
ATOM 2060 N N . GLY A 1 266 ? 25.376 -0.415 -17.934 1.00 92.94 266 GLY A N 1
ATOM 2061 C CA . GLY A 1 266 ? 25.101 0.187 -16.629 1.00 92.94 266 GLY A CA 1
ATOM 2062 C C . GLY A 1 266 ? 23.872 1.107 -16.630 1.00 92.94 266 GLY A C 1
ATOM 2063 O O . GLY A 1 266 ? 23.062 1.028 -17.550 1.00 92.94 266 GLY A O 1
ATOM 2064 N N . PRO A 1 267 ? 23.713 1.961 -15.601 1.00 93.69 267 PRO A N 1
ATOM 2065 C CA . PRO A 1 267 ? 22.466 2.701 -15.375 1.00 93.69 267 PRO A CA 1
ATOM 2066 C C . PRO A 1 267 ? 22.310 3.983 -16.207 1.00 93.69 267 PRO A C 1
ATOM 2068 O O . PRO A 1 267 ? 21.201 4.474 -16.358 1.00 93.69 267 PRO A O 1
ATOM 2071 N N . GLU A 1 268 ? 23.397 4.543 -16.744 1.00 91.94 268 GLU A N 1
ATOM 2072 C CA . GLU A 1 268 ? 23.361 5.835 -17.458 1.00 91.94 268 GLU A CA 1
ATOM 2073 C C . GLU A 1 268 ? 23.138 5.679 -18.968 1.00 91.94 268 GLU A C 1
ATOM 2075 O O . GLU A 1 268 ? 22.653 6.592 -19.632 1.00 91.94 268 GLU A O 1
ATOM 2080 N N . ASN A 1 269 ? 23.488 4.515 -19.520 1.00 92.31 269 ASN A N 1
ATOM 2081 C CA . ASN A 1 269 ? 23.422 4.261 -20.952 1.00 92.31 269 ASN A CA 1
ATOM 2082 C C . ASN A 1 269 ? 22.264 3.311 -21.254 1.00 92.31 269 ASN A C 1
ATOM 2084 O O . ASN A 1 269 ? 22.202 2.203 -20.724 1.00 92.31 269 ASN A O 1
ATOM 2088 N N . HIS A 1 270 ? 21.366 3.731 -22.140 1.00 92.94 270 HIS A N 1
ATOM 2089 C CA . HIS A 1 270 ? 20.285 2.898 -22.654 1.00 92.94 270 HIS A CA 1
ATOM 2090 C C . HIS A 1 270 ? 20.733 2.180 -23.947 1.00 92.94 270 HIS A C 1
ATOM 2092 O O . HIS A 1 270 ? 21.347 2.832 -24.793 1.00 92.94 270 HIS A O 1
ATOM 2098 N N . PRO A 1 271 ? 20.441 0.878 -24.136 1.00 94.88 271 PRO A N 1
ATOM 2099 C CA . PRO A 1 271 ? 19.826 -0.049 -23.184 1.00 94.88 271 PRO A CA 1
ATOM 2100 C C . PRO A 1 271 ? 20.832 -0.526 -22.123 1.00 94.88 271 PRO A C 1
ATOM 2102 O O . PRO A 1 271 ? 21.959 -0.919 -22.434 1.00 94.88 271 PRO A O 1
ATOM 2105 N N . GLY A 1 272 ? 20.413 -0.513 -20.858 1.00 94.94 272 GLY A N 1
ATOM 2106 C CA . GLY A 1 272 ? 21.276 -0.772 -19.706 1.00 94.94 272 GLY A CA 1
ATOM 2107 C C . GLY A 1 272 ? 20.545 -1.465 -18.562 1.00 94.94 272 GLY A C 1
ATOM 2108 O O . GLY A 1 272 ? 19.489 -2.068 -18.763 1.00 94.94 272 GLY A O 1
ATOM 2109 N N . ALA A 1 273 ? 21.116 -1.404 -17.362 1.00 95.38 273 ALA A N 1
ATOM 2110 C CA . ALA A 1 273 ? 20.529 -1.975 -16.155 1.00 95.38 273 ALA A CA 1
ATOM 2111 C C . ALA A 1 273 ? 20.887 -1.153 -14.913 1.00 95.38 273 ALA A C 1
ATOM 2113 O O . ALA A 1 273 ? 21.988 -0.608 -14.804 1.00 95.38 273 ALA A O 1
ATOM 2114 N N . LEU A 1 274 ? 19.978 -1.141 -13.936 1.00 94.44 274 LEU A N 1
ATOM 2115 C CA . LEU A 1 274 ? 20.161 -0.420 -12.673 1.00 94.44 274 LEU A CA 1
ATOM 2116 C C . LEU A 1 274 ? 20.722 -1.314 -11.565 1.00 94.44 274 LEU A C 1
ATOM 2118 O O . LEU A 1 274 ? 21.574 -0.901 -10.775 1.00 94.44 274 LEU A O 1
ATOM 2122 N N . SER A 1 275 ? 20.235 -2.549 -11.489 1.00 94.44 275 SER A N 1
ATOM 2123 C CA . SER A 1 275 ? 20.616 -3.497 -10.446 1.00 94.44 275 SER A CA 1
ATOM 2124 C C . SER A 1 275 ? 20.616 -4.932 -10.946 1.00 94.44 275 SER A C 1
ATOM 2126 O O . SER A 1 275 ? 19.889 -5.304 -11.864 1.00 94.44 275 SER A O 1
ATOM 2128 N N . PHE A 1 276 ? 21.429 -5.749 -10.294 1.00 93.00 276 PHE A N 1
ATOM 2129 C CA . PHE A 1 276 ? 21.494 -7.188 -10.477 1.00 93.00 276 PHE A CA 1
ATOM 2130 C C . PHE A 1 276 ? 21.150 -7.854 -9.147 1.00 93.00 276 PHE A C 1
ATOM 2132 O O . PHE A 1 276 ? 21.754 -7.531 -8.126 1.00 93.00 276 PHE A O 1
ATOM 2139 N N . ALA A 1 277 ? 20.186 -8.764 -9.150 1.00 92.31 277 ALA A N 1
ATOM 2140 C CA . ALA A 1 277 ? 19.854 -9.599 -8.010 1.00 92.31 277 ALA A CA 1
ATOM 2141 C C . ALA A 1 277 ? 20.325 -11.031 -8.246 1.00 92.31 277 ALA A C 1
ATOM 2143 O O . ALA A 1 277 ? 20.096 -11.617 -9.302 1.00 92.31 277 ALA A O 1
ATOM 2144 N N . ASP A 1 278 ? 20.981 -11.566 -7.229 1.00 87.31 278 ASP A N 1
ATOM 2145 C CA . ASP A 1 278 ? 21.317 -12.976 -7.093 1.00 87.31 278 ASP A CA 1
ATOM 2146 C C . ASP A 1 278 ? 20.443 -13.591 -5.986 1.00 87.31 278 ASP A C 1
ATOM 2148 O O . ASP A 1 278 ? 19.738 -12.865 -5.277 1.00 87.31 278 ASP A O 1
ATOM 2152 N N . ARG A 1 279 ? 20.544 -14.904 -5.753 1.00 82.62 279 ARG A N 1
ATOM 2153 C CA . ARG A 1 279 ? 19.805 -15.601 -4.679 1.00 82.62 279 ARG A CA 1
ATOM 2154 C C . ARG A 1 279 ? 20.015 -14.981 -3.293 1.00 82.62 279 ARG A C 1
ATOM 2156 O O . ARG A 1 279 ? 19.142 -15.070 -2.438 1.00 82.62 279 ARG A O 1
ATOM 2163 N N . ILE A 1 280 ? 21.190 -14.394 -3.065 1.00 82.00 280 ILE A N 1
ATOM 2164 C CA . ILE A 1 280 ? 21.637 -13.930 -1.745 1.00 82.00 280 ILE A CA 1
ATOM 2165 C C . ILE A 1 280 ? 21.398 -12.429 -1.561 1.00 82.00 280 ILE A C 1
ATOM 2167 O O . ILE A 1 280 ? 21.050 -11.984 -0.471 1.00 82.00 280 ILE A O 1
ATOM 2171 N N . SER A 1 281 ? 21.626 -11.617 -2.597 1.00 85.38 281 SER A N 1
ATOM 2172 C CA . SER A 1 281 ? 21.530 -10.161 -2.463 1.00 85.38 281 SER A CA 1
ATOM 2173 C C . SER A 1 281 ? 21.249 -9.449 -3.780 1.00 85.38 281 SER A C 1
ATOM 2175 O O . SER A 1 281 ? 21.553 -9.939 -4.868 1.00 85.38 281 SER A O 1
ATOM 2177 N N . THR A 1 282 ? 20.681 -8.248 -3.660 1.00 90.12 282 THR A N 1
ATOM 2178 C CA . THR A 1 282 ? 20.514 -7.305 -4.769 1.00 90.12 282 THR A CA 1
ATOM 2179 C C . THR A 1 282 ? 21.626 -6.267 -4.731 1.00 90.12 282 THR A C 1
ATOM 2181 O O . THR A 1 282 ? 21.769 -5.525 -3.761 1.00 90.12 282 THR A O 1
ATOM 2184 N N . VAL A 1 283 ? 22.406 -6.200 -5.804 1.00 89.75 283 VAL A N 1
ATOM 2185 C CA . VAL A 1 283 ? 23.527 -5.281 -5.988 1.00 89.75 283 VAL A CA 1
ATOM 2186 C C . VAL A 1 283 ? 23.109 -4.176 -6.955 1.00 89.75 283 VAL A C 1
ATOM 2188 O O . VAL A 1 283 ? 22.749 -4.441 -8.103 1.00 89.75 283 VAL A O 1
ATOM 2191 N N . LYS A 1 284 ? 23.178 -2.918 -6.511 1.00 93.00 284 LYS A N 1
ATOM 2192 C CA . LYS A 1 284 ? 23.031 -1.758 -7.402 1.00 93.00 284 LYS A CA 1
ATOM 2193 C C . LYS A 1 284 ? 24.295 -1.586 -8.235 1.00 93.00 284 LYS A C 1
ATOM 2195 O O . LYS A 1 284 ? 25.404 -1.692 -7.710 1.00 93.00 284 LYS A O 1
ATOM 2200 N N . LEU A 1 285 ? 24.131 -1.325 -9.526 1.00 91.25 285 LEU A N 1
ATOM 2201 C CA . LEU A 1 285 ? 25.260 -1.129 -10.423 1.00 91.25 285 LEU A CA 1
ATOM 2202 C C . LEU A 1 285 ? 25.872 0.259 -10.199 1.00 91.25 285 LEU A C 1
ATOM 2204 O O . LEU A 1 285 ? 25.139 1.233 -10.017 1.00 91.25 285 LEU A O 1
ATOM 2208 N N . PRO A 1 286 ? 27.212 0.371 -10.192 1.00 89.81 286 PRO A N 1
ATOM 2209 C CA . PRO A 1 286 ? 27.863 1.651 -9.977 1.00 89.81 286 PRO A CA 1
ATOM 2210 C C . PRO A 1 286 ? 27.602 2.582 -11.171 1.00 89.81 286 PRO A C 1
ATOM 2212 O O . PRO A 1 286 ? 27.856 2.219 -12.329 1.00 89.81 286 PRO A O 1
ATOM 2215 N N . SER A 1 287 ? 27.093 3.779 -10.867 1.00 86.31 287 SER A N 1
ATOM 2216 C CA . SER A 1 287 ? 26.884 4.856 -11.840 1.00 86.31 287 SER A CA 1
ATOM 2217 C C . SER A 1 287 ? 28.216 5.523 -12.198 1.00 86.31 287 SER A C 1
ATOM 2219 O O . SER A 1 287 ? 29.128 5.605 -11.373 1.00 86.31 287 SER A O 1
ATOM 2221 N N . GLY A 1 288 ? 28.334 5.961 -13.452 1.00 84.31 288 GLY A N 1
ATOM 2222 C CA . GLY A 1 288 ? 29.491 6.670 -13.987 1.00 84.31 288 GLY A CA 1
ATOM 2223 C C . GLY A 1 288 ? 30.166 5.975 -15.174 1.00 84.31 288 GLY A C 1
ATOM 2224 O O . GLY A 1 288 ? 30.106 4.753 -15.357 1.00 84.31 288 GLY A O 1
ATOM 2225 N N . ASN A 1 289 ? 30.862 6.786 -15.973 1.00 79.38 289 ASN A N 1
ATOM 2226 C CA . ASN A 1 289 ? 31.417 6.392 -17.276 1.00 79.38 289 ASN A CA 1
ATOM 2227 C C . ASN A 1 289 ? 32.935 6.128 -17.253 1.00 79.38 289 ASN A C 1
ATOM 2229 O O . ASN A 1 289 ? 33.559 5.912 -18.290 1.00 79.38 289 ASN A O 1
ATOM 2233 N N . GLY A 1 290 ? 33.547 6.112 -16.066 1.00 86.25 290 GLY A N 1
ATOM 2234 C CA . GLY A 1 290 ? 34.978 5.859 -15.904 1.00 86.25 290 GLY A CA 1
ATOM 2235 C C . GLY A 1 290 ? 35.390 4.426 -16.268 1.00 86.25 290 GLY A C 1
ATOM 2236 O O . GLY A 1 290 ? 34.671 3.461 -15.996 1.00 86.25 290 GLY A O 1
ATOM 2237 N N . LYS A 1 291 ? 36.609 4.259 -16.808 1.00 85.00 291 LYS A N 1
ATOM 2238 C CA . LYS A 1 291 ? 37.179 2.941 -17.167 1.00 85.00 291 LYS A CA 1
ATOM 2239 C C . LYS A 1 291 ? 37.195 1.961 -15.983 1.00 85.00 291 LYS A C 1
ATOM 2241 O O . LYS A 1 291 ? 36.935 0.775 -16.168 1.00 85.00 291 LYS A O 1
ATOM 2246 N N . ASN A 1 292 ? 37.446 2.454 -14.769 1.00 88.19 292 ASN A N 1
ATOM 2247 C CA . ASN A 1 292 ? 37.432 1.645 -13.544 1.00 88.19 292 ASN A CA 1
ATOM 2248 C C . ASN A 1 292 ? 36.026 1.122 -13.219 1.00 88.19 292 ASN A C 1
ATOM 2250 O O . ASN A 1 292 ? 35.862 -0.049 -12.892 1.00 88.19 292 ASN A O 1
ATOM 2254 N N . ILE A 1 293 ? 35.002 1.956 -13.402 1.00 89.50 293 ILE A N 1
ATOM 2255 C CA . ILE A 1 293 ? 33.601 1.599 -13.156 1.00 89.50 293 ILE A CA 1
ATOM 2256 C C . ILE A 1 293 ? 33.148 0.543 -14.169 1.00 89.50 293 ILE A C 1
ATOM 2258 O O . ILE A 1 293 ? 32.550 -0.464 -13.794 1.00 89.50 293 ILE A O 1
ATOM 2262 N N . LYS A 1 294 ? 33.527 0.704 -15.443 1.00 89.12 294 LYS A N 1
ATOM 2263 C CA . LYS A 1 294 ? 33.262 -0.300 -16.481 1.00 89.12 294 LYS A CA 1
ATOM 2264 C C . LYS A 1 294 ? 33.903 -1.656 -16.147 1.00 89.12 294 LYS A C 1
ATOM 2266 O O . LYS A 1 294 ? 33.247 -2.681 -16.314 1.00 89.12 294 LYS A O 1
ATOM 2271 N N . LYS A 1 295 ? 35.135 -1.683 -15.614 1.00 90.38 295 LYS A N 1
ATOM 2272 C CA . LYS A 1 295 ? 35.787 -2.926 -15.142 1.00 90.38 295 LYS A CA 1
ATOM 2273 C C . LYS A 1 295 ? 35.011 -3.590 -14.000 1.00 90.38 295 LYS A C 1
ATOM 2275 O O . LYS A 1 295 ? 34.855 -4.808 -14.012 1.00 90.38 295 LYS A O 1
ATOM 2280 N N . ILE A 1 296 ? 34.487 -2.806 -13.054 1.00 90.75 296 ILE A N 1
ATOM 2281 C CA . ILE A 1 296 ? 33.642 -3.323 -11.965 1.00 90.75 296 ILE A CA 1
ATOM 2282 C C . ILE A 1 296 ? 32.359 -3.940 -12.537 1.00 90.75 296 ILE A C 1
ATOM 2284 O O . ILE A 1 296 ? 32.015 -5.068 -12.189 1.00 90.75 296 ILE A O 1
ATOM 2288 N N . ARG A 1 297 ? 31.689 -3.261 -13.477 1.00 92.56 297 ARG A N 1
ATOM 2289 C CA . ARG A 1 297 ? 30.490 -3.799 -14.141 1.00 92.56 297 ARG A CA 1
ATOM 2290 C C . ARG A 1 297 ? 30.779 -5.082 -14.920 1.00 92.56 297 ARG A C 1
ATOM 2292 O O . ARG A 1 297 ? 30.005 -6.027 -14.824 1.00 92.56 297 ARG A O 1
ATOM 2299 N N . MET A 1 298 ? 31.923 -5.172 -15.601 1.00 91.44 298 MET A N 1
ATOM 2300 C CA . MET A 1 298 ? 32.375 -6.413 -16.247 1.00 91.44 298 MET A CA 1
ATOM 2301 C C . MET A 1 298 ? 32.610 -7.550 -15.243 1.00 91.44 298 MET A C 1
ATOM 2303 O O . MET A 1 298 ? 32.295 -8.699 -15.532 1.00 91.44 298 MET A O 1
ATOM 2307 N N . ALA A 1 299 ? 33.155 -7.261 -14.059 1.00 90.25 299 ALA A N 1
ATOM 2308 C CA . ALA A 1 299 ? 33.325 -8.276 -13.021 1.00 90.25 299 ALA A CA 1
ATOM 2309 C C . ALA A 1 299 ? 31.970 -8.783 -12.494 1.00 90.25 299 ALA A C 1
ATOM 2311 O O . ALA A 1 299 ? 31.802 -9.983 -12.292 1.00 90.25 299 ALA A O 1
ATOM 2312 N N . ILE A 1 300 ? 30.987 -7.889 -12.333 1.00 89.94 300 ILE A N 1
ATOM 2313 C CA . ILE A 1 300 ? 29.614 -8.255 -11.951 1.00 89.94 300 ILE A CA 1
ATOM 2314 C C . ILE A 1 300 ? 28.953 -9.084 -13.058 1.00 89.94 300 ILE A C 1
ATOM 2316 O O . ILE A 1 300 ? 28.337 -10.105 -12.772 1.00 89.94 300 ILE A O 1
ATOM 2320 N N . SER A 1 301 ? 29.122 -8.700 -14.322 1.00 89.38 301 SER A N 1
ATOM 2321 C CA . SER A 1 301 ? 28.484 -9.370 -15.457 1.00 89.38 301 SER A CA 1
ATOM 2322 C C . SER A 1 301 ? 29.014 -10.795 -15.697 1.00 89.38 301 SER A C 1
ATOM 2324 O O . SER A 1 301 ? 28.288 -11.654 -16.198 1.00 89.38 301 SER A O 1
ATOM 2326 N N . ARG A 1 302 ? 30.246 -11.101 -15.264 1.00 88.31 302 ARG A N 1
ATOM 2327 C CA . ARG A 1 302 ? 30.800 -12.470 -15.249 1.00 88.31 302 ARG A CA 1
ATOM 2328 C C . ARG A 1 302 ? 30.137 -13.401 -14.233 1.00 88.31 302 ARG A C 1
ATOM 2330 O O . ARG A 1 302 ? 30.300 -14.607 -14.354 1.00 88.31 302 ARG A O 1
ATOM 2337 N N . LYS A 1 303 ? 29.380 -12.875 -13.263 1.00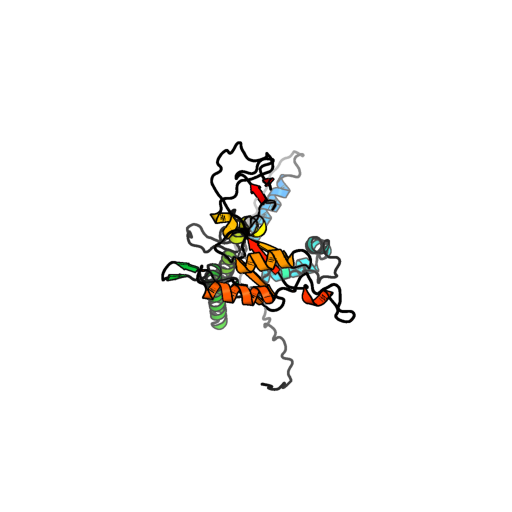 86.06 303 LYS A N 1
ATOM 2338 C CA . LYS A 1 303 ? 28.550 -13.705 -12.371 1.00 86.06 303 LYS A CA 1
ATOM 2339 C C . LYS A 1 303 ? 27.370 -14.340 -13.113 1.00 86.06 303 LYS A C 1
ATOM 2341 O O . LYS A 1 303 ? 26.781 -15.308 -12.625 1.00 86.06 303 LYS A O 1
ATOM 2346 N N . LEU A 1 304 ? 27.014 -13.800 -14.282 1.00 84.31 304 LEU A N 1
ATOM 2347 C CA . LEU A 1 304 ? 26.025 -14.414 -15.153 1.00 84.31 304 LEU A CA 1
ATOM 2348 C C . LEU A 1 304 ? 26.631 -15.618 -15.888 1.00 84.31 304 LEU A C 1
ATOM 2350 O O . LEU A 1 304 ? 27.727 -15.484 -16.447 1.00 84.31 304 LEU A O 1
ATOM 2354 N N . PRO A 1 305 ? 25.908 -16.748 -15.945 1.00 77.56 305 PRO A N 1
ATOM 2355 C CA . PRO A 1 305 ? 26.344 -17.955 -16.644 1.00 77.56 305 PRO A CA 1
ATOM 2356 C C . PRO A 1 305 ? 26.609 -17.698 -18.133 1.00 77.56 305 PRO A C 1
ATOM 2358 O O . PRO A 1 305 ? 26.031 -16.803 -18.760 1.00 77.56 305 PRO A O 1
ATOM 2361 N N . SER A 1 306 ? 27.541 -18.450 -18.717 1.00 71.25 306 SER A N 1
ATOM 2362 C CA . SER A 1 306 ? 27.867 -18.336 -20.142 1.00 71.25 306 SER A CA 1
ATOM 2363 C C . SER A 1 306 ? 26.851 -19.107 -20.981 1.00 71.25 306 SER A C 1
ATOM 2365 O O . SER A 1 306 ? 26.639 -20.293 -20.754 1.00 71.25 306 SER A O 1
ATOM 2367 N N . SER A 1 307 ? 26.282 -18.467 -22.006 1.00 61.56 307 SER A N 1
ATOM 2368 C CA . SER A 1 307 ? 25.328 -19.088 -22.938 1.00 61.56 307 SER A CA 1
ATOM 2369 C C . SER A 1 307 ? 25.903 -20.290 -23.703 1.00 61.56 307 SER A C 1
ATOM 2371 O O . SER A 1 307 ? 25.149 -21.096 -24.231 1.00 61.56 307 SER A O 1
ATOM 2373 N N . ARG A 1 308 ? 27.236 -20.433 -23.758 1.00 56.44 308 ARG A N 1
ATOM 2374 C CA . ARG A 1 308 ? 27.940 -21.503 -24.489 1.00 56.44 308 ARG A CA 1
ATOM 2375 C C . ARG A 1 308 ? 28.333 -22.726 -23.646 1.00 56.44 308 ARG A C 1
A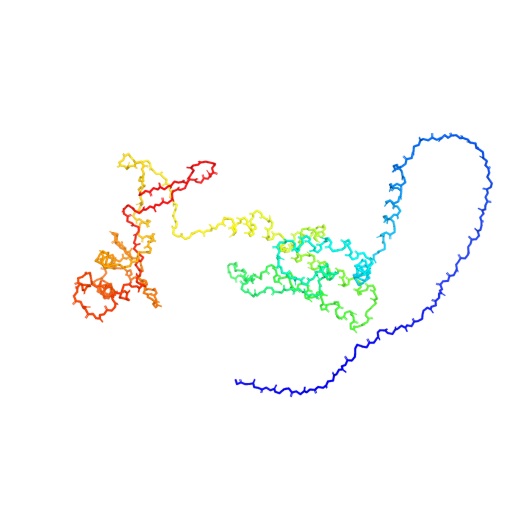TOM 2377 O O . ARG A 1 308 ? 28.854 -23.677 -24.212 1.00 56.44 308 ARG A O 1
ATOM 2384 N N . GLY A 1 309 ? 28.132 -22.708 -22.325 1.00 52.66 309 GLY A N 1
ATOM 2385 C CA . GLY A 1 309 ? 28.597 -23.781 -21.430 1.00 52.66 309 GLY A CA 1
ATOM 2386 C C . GLY A 1 309 ? 27.595 -24.911 -21.163 1.00 52.66 309 GLY A C 1
ATOM 2387 O O . GLY A 1 309 ? 28.005 -25.971 -20.705 1.00 52.66 309 GLY A O 1
ATOM 2388 N N . ALA A 1 310 ? 26.312 -24.705 -21.470 1.00 49.78 310 ALA A N 1
ATOM 2389 C CA . ALA A 1 310 ? 25.215 -25.577 -21.032 1.00 49.78 310 ALA A CA 1
ATOM 2390 C C . ALA A 1 310 ? 24.960 -26.813 -21.923 1.00 49.78 310 ALA A C 1
ATOM 2392 O O . ALA A 1 310 ? 23.997 -27.531 -21.706 1.00 49.78 310 ALA A O 1
ATOM 2393 N N . VAL A 1 311 ? 25.769 -27.064 -22.962 1.00 49.16 311 VAL A N 1
ATOM 2394 C CA . VAL A 1 311 ? 25.504 -28.165 -23.919 1.00 49.16 311 VAL A CA 1
ATOM 2395 C C . VAL A 1 311 ? 26.438 -29.370 -23.725 1.00 49.16 311 VAL A C 1
ATOM 2397 O O . VAL A 1 311 ? 26.210 -30.412 -24.327 1.00 49.16 311 VAL A O 1
ATOM 2400 N N . THR A 1 312 ? 27.482 -29.297 -22.886 1.00 48.78 312 THR A N 1
ATOM 2401 C CA . THR A 1 312 ? 28.528 -30.347 -22.890 1.00 48.78 312 THR A CA 1
ATOM 2402 C C . THR A 1 312 ? 29.029 -30.835 -21.528 1.00 48.78 312 THR A C 1
ATOM 2404 O O . THR A 1 312 ? 30.067 -31.493 -21.490 1.00 48.78 312 THR A O 1
ATOM 2407 N N . GLN A 1 313 ? 28.352 -30.571 -20.404 1.00 49.28 313 GLN A N 1
ATOM 2408 C CA . GLN A 1 313 ? 28.756 -31.150 -19.110 1.00 49.28 313 GLN A CA 1
ATOM 2409 C C . GLN A 1 313 ? 27.711 -32.132 -18.579 1.00 49.28 313 GLN A C 1
ATOM 2411 O O . GLN A 1 313 ? 26.924 -31.825 -17.692 1.00 49.28 313 GLN A O 1
ATOM 2416 N N . SER A 1 314 ? 27.759 -33.354 -19.113 1.00 44.25 314 SER A N 1
ATOM 2417 C CA . SER A 1 314 ? 27.077 -34.519 -18.547 1.00 44.25 314 SER A CA 1
ATOM 2418 C C . SER A 1 314 ? 27.525 -34.713 -17.090 1.00 44.25 314 SER A C 1
ATOM 2420 O O . SER A 1 314 ? 28.621 -35.213 -16.844 1.00 44.25 314 SER A O 1
ATOM 2422 N N . GLY A 1 315 ? 26.707 -34.272 -16.126 1.00 53.00 315 GLY A N 1
ATOM 2423 C CA . GLY A 1 315 ? 26.920 -34.513 -14.692 1.00 53.00 315 GLY A CA 1
ATOM 2424 C C . GLY A 1 315 ? 26.794 -33.307 -13.752 1.00 53.00 315 GLY A C 1
ATOM 2425 O O . GLY A 1 315 ? 26.894 -33.494 -12.541 1.00 53.00 315 GLY A O 1
ATOM 2426 N N . ARG A 1 316 ? 26.561 -32.083 -14.249 1.00 52.25 316 ARG A N 1
ATOM 2427 C CA . ARG A 1 316 ? 26.159 -30.940 -13.407 1.00 52.25 316 ARG A CA 1
ATOM 2428 C C . ARG A 1 316 ? 24.695 -30.615 -13.672 1.00 52.25 316 ARG A C 1
ATOM 2430 O O . ARG A 1 316 ? 24.303 -30.434 -14.812 1.00 52.25 316 ARG A O 1
ATOM 2437 N N . ASN A 1 317 ? 23.889 -30.566 -12.616 1.00 45.84 317 ASN A N 1
ATOM 2438 C CA . ASN A 1 317 ? 22.477 -30.204 -12.705 1.00 45.84 317 ASN A CA 1
ATOM 2439 C C . ASN A 1 317 ? 22.355 -28.736 -13.171 1.00 45.84 317 ASN A C 1
ATOM 2441 O O . ASN A 1 317 ? 22.462 -27.815 -12.358 1.00 45.84 317 ASN A O 1
ATOM 2445 N N . ASP A 1 318 ? 22.164 -28.530 -14.477 1.00 52.72 318 ASP A N 1
ATOM 2446 C CA . ASP A 1 318 ? 22.108 -27.223 -15.160 1.00 52.72 318 ASP A CA 1
ATOM 2447 C C . ASP A 1 318 ? 20.997 -26.291 -14.638 1.00 52.72 318 ASP A C 1
ATOM 2449 O O . ASP A 1 318 ? 21.072 -25.069 -14.792 1.00 52.72 318 ASP A O 1
ATOM 2453 N N . GLU A 1 319 ? 19.988 -26.838 -13.956 1.00 52.50 319 GLU A N 1
ATOM 2454 C CA . GLU A 1 319 ? 18.873 -26.068 -13.395 1.00 52.50 319 GLU A CA 1
ATOM 2455 C C . GLU A 1 319 ? 19.317 -25.066 -12.311 1.00 52.50 319 GLU A C 1
ATOM 2457 O O . GLU A 1 319 ? 18.704 -24.008 -12.157 1.00 52.50 319 GLU A O 1
ATOM 2462 N N . TYR A 1 320 ? 20.432 -25.314 -11.612 1.00 57.94 320 TYR A N 1
ATOM 2463 C CA . TYR A 1 320 ? 20.850 -24.475 -10.482 1.00 57.94 320 TYR A CA 1
ATOM 2464 C C . TYR A 1 320 ? 21.685 -23.239 -10.864 1.00 57.94 320 TYR A C 1
ATOM 2466 O O . TYR A 1 320 ? 21.735 -22.283 -10.085 1.00 57.94 320 TYR A O 1
ATOM 2474 N N . GLU A 1 321 ? 22.338 -23.202 -12.035 1.00 64.88 321 GLU A N 1
ATOM 2475 C CA . GLU A 1 321 ? 23.285 -22.118 -12.379 1.00 64.88 321 GLU A CA 1
ATOM 2476 C C . GLU A 1 321 ? 22.586 -20.802 -12.784 1.00 64.88 321 GLU A C 1
ATOM 2478 O O . GLU A 1 321 ? 23.106 -19.694 -12.561 1.00 64.88 321 GLU A O 1
ATOM 2483 N N . PHE A 1 322 ? 21.390 -20.933 -13.361 1.00 63.88 322 PHE A N 1
ATOM 2484 C CA . PHE A 1 322 ? 20.551 -19.834 -13.848 1.00 63.88 322 PHE A CA 1
ATOM 2485 C C . PHE A 1 322 ? 19.460 -19.440 -12.848 1.00 63.88 322 PHE A C 1
ATOM 2487 O O . PHE A 1 322 ? 19.007 -18.293 -12.826 1.00 63.88 322 PHE A O 1
ATOM 2494 N N . GLU A 1 323 ? 19.047 -20.374 -11.995 1.00 68.38 323 GLU A N 1
ATOM 2495 C CA . GLU A 1 323 ? 17.966 -20.152 -11.048 1.00 68.38 323 GLU A CA 1
ATOM 2496 C C . GLU A 1 323 ? 18.359 -19.083 -10.005 1.00 68.38 323 GLU A C 1
ATOM 2498 O O . GLU A 1 323 ? 19.412 -19.136 -9.365 1.00 68.38 323 GLU A O 1
ATOM 2503 N N . GLY A 1 324 ? 17.500 -18.068 -9.863 1.00 75.12 324 GLY A N 1
ATOM 2504 C CA . GLY A 1 324 ? 17.630 -16.989 -8.877 1.00 75.12 324 GLY A CA 1
ATOM 2505 C C . GLY A 1 324 ? 18.394 -15.737 -9.323 1.00 75.12 324 GLY A C 1
ATOM 2506 O O . GLY A 1 324 ? 18.481 -14.792 -8.539 1.00 75.12 324 GLY A O 1
ATOM 2507 N N . LYS A 1 325 ? 18.905 -15.684 -10.561 1.00 88.19 325 LYS A N 1
ATOM 2508 C CA . LYS A 1 325 ? 19.563 -14.486 -11.112 1.00 88.19 325 LYS A CA 1
ATOM 2509 C C . LYS A 1 325 ? 18.568 -13.622 -11.885 1.00 88.19 325 LYS A C 1
ATOM 2511 O O . LYS A 1 325 ? 17.941 -14.078 -12.841 1.00 88.19 325 LYS A O 1
ATOM 2516 N N . VAL A 1 326 ? 18.442 -12.358 -11.489 1.00 93.81 326 VAL A N 1
ATOM 2517 C CA . VAL A 1 326 ? 17.519 -11.383 -12.086 1.00 93.81 326 VAL A CA 1
ATOM 2518 C C . VAL A 1 326 ? 18.265 -10.090 -12.383 1.00 93.81 326 VAL A C 1
ATOM 2520 O O . VAL A 1 326 ? 18.919 -9.522 -11.510 1.00 93.81 326 VAL A O 1
ATOM 2523 N N . VAL A 1 327 ? 18.155 -9.593 -13.610 1.00 95.25 327 VAL A N 1
ATOM 2524 C CA . VAL A 1 327 ? 18.685 -8.283 -13.996 1.00 95.25 327 VAL A CA 1
ATOM 2525 C C . VAL A 1 327 ? 17.528 -7.303 -14.096 1.00 95.25 327 VAL A C 1
ATOM 2527 O O . VAL A 1 327 ? 16.574 -7.524 -14.834 1.00 95.25 327 VAL A O 1
ATOM 2530 N N . TYR A 1 328 ? 17.624 -6.194 -13.370 1.00 96.00 328 TYR A N 1
ATOM 2531 C CA . TYR A 1 328 ? 16.704 -5.068 -13.498 1.00 96.00 328 TYR A CA 1
ATOM 2532 C C . TYR A 1 328 ? 17.173 -4.207 -14.666 1.00 96.00 328 TYR A C 1
ATOM 2534 O O . TYR A 1 328 ? 17.855 -3.191 -14.480 1.00 96.00 328 TYR A O 1
ATOM 2542 N N . ARG A 1 329 ? 16.878 -4.685 -15.877 1.00 95.94 329 ARG A N 1
ATOM 2543 C CA . ARG A 1 329 ? 17.198 -3.975 -17.114 1.00 95.94 329 ARG A CA 1
ATOM 2544 C C . ARG A 1 329 ? 16.301 -2.756 -17.269 1.00 95.94 329 ARG A C 1
ATOM 2546 O O . ARG A 1 329 ? 15.200 -2.728 -16.725 1.00 95.94 329 ARG A O 1
ATOM 2553 N N . HIS A 1 330 ? 16.767 -1.771 -18.020 1.00 96.75 330 HIS A N 1
ATOM 2554 C CA . HIS A 1 330 ? 15.949 -0.645 -18.455 1.00 96.75 330 HIS A CA 1
ATOM 2555 C C . HIS A 1 330 ? 14.745 -1.134 -19.269 1.00 96.75 330 HIS A C 1
ATOM 2557 O O . HIS A 1 330 ? 14.782 -2.230 -19.847 1.00 96.75 330 HIS A O 1
ATOM 2563 N N . LEU A 1 331 ? 13.699 -0.308 -19.311 1.00 95.00 331 LEU A N 1
ATOM 2564 C CA . LEU A 1 331 ? 12.629 -0.455 -20.297 1.00 95.00 331 LEU A CA 1
ATOM 2565 C C . LEU A 1 331 ? 13.261 -0.470 -21.696 1.00 95.00 331 LEU A C 1
ATOM 2567 O O . LEU A 1 331 ? 14.228 0.256 -21.917 1.00 95.00 331 LEU A O 1
ATOM 2571 N N . GLN A 1 332 ? 12.785 -1.322 -22.592 1.00 93.38 332 GLN A N 1
ATOM 2572 C CA . GLN A 1 332 ? 13.274 -1.477 -23.964 1.00 93.38 332 GLN A CA 1
ATOM 2573 C C . GLN A 1 332 ? 12.094 -1.450 -24.934 1.00 93.38 332 GLN A C 1
ATOM 2575 O O . GLN A 1 332 ? 10.954 -1.654 -24.526 1.00 93.38 332 GLN A O 1
ATOM 2580 N N . ASP A 1 333 ? 12.386 -1.233 -26.212 1.00 93.56 333 ASP A N 1
ATOM 2581 C CA . ASP A 1 333 ? 11.374 -1.252 -27.267 1.00 93.56 333 ASP A CA 1
ATOM 2582 C C . ASP A 1 333 ? 10.650 -2.610 -27.301 1.00 93.56 333 ASP A C 1
ATOM 2584 O O . ASP A 1 333 ? 11.288 -3.671 -27.249 1.00 93.56 333 ASP A O 1
ATOM 2588 N N . GLY A 1 334 ? 9.316 -2.573 -27.374 1.00 91.38 334 GLY A N 1
ATOM 2589 C CA . GLY A 1 334 ? 8.449 -3.753 -27.342 1.00 91.38 334 GLY A CA 1
ATOM 2590 C C . GLY A 1 334 ? 8.031 -4.211 -25.939 1.00 91.38 334 GLY A C 1
ATOM 2591 O O . GLY A 1 334 ? 7.329 -5.218 -25.819 1.00 91.38 334 GLY A O 1
ATOM 2592 N N . ASP A 1 335 ? 8.446 -3.509 -24.879 1.00 94.19 335 ASP A N 1
ATOM 2593 C CA . ASP A 1 335 ? 7.901 -3.726 -23.540 1.00 94.19 335 ASP A CA 1
ATOM 2594 C C . ASP A 1 335 ? 6.490 -3.137 -23.419 1.00 94.19 335 ASP A C 1
ATOM 2596 O O . ASP A 1 335 ? 6.260 -1.958 -23.666 1.00 94.19 335 ASP A O 1
ATOM 2600 N N . ILE A 1 336 ? 5.552 -3.941 -22.920 1.00 93.75 336 ILE A N 1
ATOM 2601 C CA . ILE A 1 336 ? 4.169 -3.497 -22.737 1.00 93.75 336 ILE A CA 1
ATOM 2602 C C . ILE A 1 336 ? 4.069 -2.556 -21.532 1.00 93.75 336 ILE A C 1
ATOM 2604 O O . ILE A 1 336 ? 4.425 -2.913 -20.403 1.00 93.75 336 ILE A O 1
ATOM 2608 N N . VAL A 1 337 ? 3.482 -1.384 -21.750 1.00 93.06 337 VAL A N 1
ATOM 2609 C CA . VAL A 1 337 ? 3.146 -0.404 -20.719 1.00 93.06 337 VAL A CA 1
ATOM 2610 C C . VAL A 1 337 ? 1.638 -0.189 -20.637 1.00 93.06 337 VAL A C 1
ATOM 2612 O O . VAL A 1 337 ? 0.917 -0.217 -21.632 1.00 93.06 337 VAL A O 1
ATOM 2615 N N . LEU A 1 338 ? 1.139 0.046 -19.423 1.00 92.94 338 LEU A N 1
ATOM 2616 C CA . LEU A 1 338 ? -0.244 0.464 -19.210 1.00 92.94 338 LEU A CA 1
ATOM 2617 C C . LEU A 1 338 ? -0.307 1.987 -19.197 1.00 92.94 338 LEU A C 1
ATOM 2619 O O . LEU A 1 338 ? 0.237 2.637 -18.301 1.00 92.94 338 LEU A O 1
ATOM 2623 N N . VAL A 1 339 ? -0.995 2.550 -20.182 1.00 91.50 339 VAL A N 1
ATOM 2624 C CA . VAL A 1 339 ? -1.210 3.990 -20.303 1.00 91.50 339 VAL A CA 1
ATOM 2625 C C . VAL A 1 339 ? -2.588 4.316 -19.755 1.00 91.50 339 VAL A C 1
ATOM 2627 O O . VAL A 1 339 ? -3.567 3.643 -20.071 1.00 91.50 339 VAL A O 1
ATOM 2630 N N . ASN A 1 340 ? -2.661 5.350 -18.919 1.00 91.12 340 ASN A N 1
ATOM 2631 C CA . ASN A 1 340 ? -3.907 5.797 -18.315 1.00 91.12 340 ASN A CA 1
ATOM 2632 C C . ASN A 1 340 ? -4.062 7.318 -18.422 1.00 91.12 340 ASN A C 1
ATOM 2634 O O . ASN A 1 340 ? -3.138 8.066 -18.081 1.00 91.12 340 ASN A O 1
ATOM 2638 N N . ARG A 1 341 ? -5.247 7.783 -18.831 1.00 88.44 341 ARG A N 1
ATOM 2639 C CA . ARG A 1 341 ? -5.632 9.199 -18.780 1.00 88.44 341 ARG A CA 1
ATOM 2640 C C . ARG A 1 341 ? -6.519 9.462 -17.564 1.00 88.44 341 ARG A C 1
ATOM 2642 O O . ARG A 1 341 ? -7.585 8.877 -17.415 1.00 88.44 341 ARG A O 1
ATOM 2649 N N . GLN A 1 342 ? -6.092 10.401 -16.716 1.00 78.12 342 GLN A N 1
ATOM 2650 C CA . GLN A 1 342 ? -6.815 10.753 -15.492 1.00 78.12 342 GLN A CA 1
ATOM 2651 C C . GLN A 1 342 ? -8.247 11.248 -15.794 1.00 78.12 342 GLN A C 1
ATOM 2653 O O . GLN A 1 342 ? -8.444 12.056 -16.700 1.00 78.12 342 GLN A O 1
ATOM 2658 N N . VAL A 1 343 ? -9.189 10.813 -14.943 1.00 69.81 343 VAL A N 1
ATOM 2659 C CA . VAL A 1 343 ? -10.657 10.744 -15.117 1.00 69.81 343 VAL A CA 1
ATOM 2660 C C . VAL A 1 343 ? -11.049 9.507 -15.933 1.00 69.81 343 VAL A C 1
ATOM 2662 O O . VAL A 1 343 ? -11.259 9.543 -17.142 1.00 69.81 343 VAL A O 1
ATOM 2665 N N . GLU A 1 344 ? -11.115 8.382 -15.222 1.00 63.41 344 GLU A N 1
ATOM 2666 C CA . GLU A 1 344 ? -11.536 7.086 -15.751 1.00 63.41 344 GLU A CA 1
ATOM 2667 C C . GLU A 1 344 ? -13.063 7.031 -15.742 1.00 63.41 344 GLU A C 1
ATOM 2669 O O . GLU A 1 344 ? -13.675 6.815 -14.697 1.00 63.41 344 GLU A O 1
ATOM 2674 N N . LEU A 1 345 ? -13.681 7.302 -16.891 1.00 62.56 345 LEU A N 1
ATOM 2675 C CA . LEU A 1 345 ? -15.126 7.138 -17.064 1.00 62.56 345 LEU A CA 1
ATOM 2676 C C . LEU A 1 345 ? -15.417 5.922 -17.953 1.00 62.56 345 LEU A C 1
ATOM 2678 O O . LEU A 1 345 ? -16.202 5.088 -17.526 1.00 62.56 345 LEU A O 1
ATOM 2682 N N . PHE A 1 346 ? -14.716 5.744 -19.087 1.00 48.59 346 PHE A N 1
ATOM 2683 C CA . PHE A 1 346 ? -14.702 4.515 -19.908 1.00 48.59 346 PHE A CA 1
ATOM 2684 C C . PHE A 1 346 ? -13.431 4.447 -20.786 1.00 48.59 346 PHE A C 1
ATOM 2686 O O . PHE A 1 346 ? -12.985 5.479 -21.278 1.00 48.59 346 PHE A O 1
ATOM 2693 N N . ALA A 1 347 ? -12.856 3.249 -20.983 1.00 58.12 347 ALA A N 1
ATOM 2694 C CA . ALA A 1 347 ? -11.698 2.958 -21.859 1.00 58.12 347 ALA A CA 1
ATOM 2695 C C . ALA A 1 347 ? -10.427 3.824 -21.658 1.00 58.12 347 ALA A C 1
ATOM 2697 O O . ALA A 1 347 ? -9.588 3.924 -22.549 1.00 58.12 347 ALA A O 1
ATOM 2698 N N . SER A 1 348 ? -10.245 4.432 -20.482 1.00 67.25 348 SER A N 1
ATOM 2699 C CA . SER A 1 348 ? -9.098 5.313 -20.205 1.00 67.25 348 SER A CA 1
ATOM 2700 C C . SER A 1 348 ? -7.777 4.577 -19.952 1.00 67.25 348 SER A C 1
ATOM 2702 O O . SER A 1 348 ? -6.737 5.233 -19.946 1.00 67.25 348 SER A O 1
ATOM 2704 N N . VAL A 1 349 ? -7.812 3.253 -19.741 1.00 75.88 349 VAL A N 1
ATOM 2705 C CA . VAL A 1 349 ? -6.637 2.400 -19.505 1.00 75.88 349 VAL A CA 1
ATOM 2706 C C . VAL A 1 349 ? -6.462 1.449 -20.683 1.00 75.88 349 VAL A C 1
ATOM 2708 O O . VAL A 1 349 ? -7.338 0.626 -20.940 1.00 75.88 349 VAL A O 1
ATOM 2711 N N . CYS A 1 350 ? -5.331 1.549 -21.375 1.00 77.25 350 CYS A N 1
ATOM 2712 C CA . CYS A 1 350 ? -4.990 0.702 -22.518 1.00 77.25 350 CYS A CA 1
ATOM 2713 C C . CYS A 1 350 ? -3.547 0.193 -22.398 1.00 77.25 350 CYS A C 1
ATOM 2715 O O . CYS A 1 350 ? -2.697 0.849 -21.792 1.00 77.25 350 CYS A O 1
ATOM 2717 N N . GLY A 1 351 ? -3.277 -0.978 -22.977 1.00 78.56 351 GLY A N 1
ATOM 2718 C CA . GLY A 1 351 ? -1.912 -1.457 -23.187 1.00 78.56 351 GLY A CA 1
ATOM 2719 C C . GLY A 1 351 ? -1.316 -0.824 -24.442 1.00 78.56 351 GLY A C 1
ATOM 2720 O O . GLY A 1 351 ? -1.993 -0.767 -25.467 1.00 78.56 351 GLY A O 1
ATOM 2721 N N . ALA A 1 352 ? -0.076 -0.361 -24.349 1.00 72.50 352 ALA A N 1
ATOM 2722 C CA . ALA A 1 352 ? 0.736 0.096 -25.473 1.00 72.50 352 ALA A CA 1
ATOM 2723 C C . ALA A 1 352 ? 2.105 -0.596 -25.424 1.00 72.50 352 ALA A C 1
ATOM 2725 O O . ALA A 1 352 ? 2.526 -1.027 -24.349 1.00 72.50 352 ALA A O 1
ATOM 2726 N N . ASN A 1 353 ? 2.759 -0.716 -26.575 1.00 64.56 353 ASN A N 1
ATOM 2727 C CA . ASN A 1 353 ? 4.091 -1.300 -26.747 1.00 64.56 353 ASN A CA 1
ATOM 2728 C C . ASN A 1 353 ? 5.189 -0.243 -26.878 1.00 64.56 353 ASN A C 1
ATOM 2730 O O . ASN A 1 353 ? 4.857 0.920 -27.221 1.00 64.56 353 ASN A O 1
#

=== Feature glossary ===
The record interleaves many kinds of information about one protein. Here is each kind framed as the question it answers.

Q: What are the backbone torsion angles?
A: φ (phi) and ψ (psi) are the two rotatable backbone dihedrals per residue: φ is the C(i-1)–N–Cα–C torsion, ψ is the N–Cα–C–N(i+1) torsion, both in degrees on (−180°, 180°]. α-helical residues cluster near (−60°, −45°); β-strand residues near (−120°, +130°). A Ramachandran plot is simply a scatter of (φ, ψ) for every residue.

Q: What is the amino-acid chain?
A: This is the polypeptide sequence — one letter per residue, N-terminus first. Length ranges from a few dozen residues for small domains to over a thousand for large multi-domain proteins.

Q: How mobile is each atom in the crystal?
A: For experimental (PDB) structures, the B-factor (temperature factor) quantifies the positional spread of each atom in the crystal — a combination of thermal vibration and static disorder — in units of Å². High B-factors mark flexible loops or poorly resolved regions; low B-factors mark the rigid, well-ordered core.

Q: Are the domains correctly placed relative to each other?
A: Predicted Aligned Error (PAE) is an AlphaFold confidence matrix: entry (i, j) is the expected error in the position of residue j, in ångströms, when the prediction is superimposed on the true structure at residue i. Low PAE within a block of residues means that block is internally rigid and well-predicted; high PAE between two blocks means their relative placement is uncertain even if each block individually is confident.

Q: How confident is the AlphaFold model at each residue?
A: pLDDT is the predicted lDDT-Cα score: AlphaFold's confidence that the local environment of each residue (all inter-atomic distances within 15 Å) is correctly placed. It is a per-residue number between 0 and 100, with higher meaning more reliable.

Q: What family and function is it annotated with?
A: Functional annotations link the protein to curated databases. InterPro entries identify conserved domains and families by matching the sequence against member-database signatures (Pfam, PROSITE, CDD, …). Gene Ontology (GO) terms describe molecular function, biological process, and cellular component in a controlled vocabulary. CATH places the structure in a hierarchical fold classification (Class/Architecture/Topology/Homologous-superfamily). The organism is the source species.

Q: How big and how compact is the whole molecule?
A: Three whole-structure scalars: the radius of gyration (RMS distance of Cα from centroid, in Å), the count of Cα–Cα contacts (pairs closer than 8 Å and separated by more than four residues in sequence — i.e. tertiary, not local, contacts), and the bounding-box dimensions. Together they distinguish compact globular folds from extended fibres or disordered chains.

Q: What known structures does this most resemble?
A: The Foldseek neighbor list gives the closest experimentally determined structures in the PDB, ranked by structural alignment. TM-score near 1 means near-identical fold; near 0.3 means only rough topology match. This is how one finds what a novel AlphaFold prediction most resembles in the solved-structure universe.

Q: Which residues are buried vs exposed?
A: SASA measures how much of the protein is reachable by solvent. It is computed by rolling a water-sized probe over the atomic surface and summing the exposed area (Å²). Per-residue SASA distinguishes core (buried, low SASA) from surface (exposed, high SASA) residues; total SASA is a whole-molecule size measure.

Q: Which residues are in helices, strands, or loops?
A: Eight-state secondary structure (DSSP): H is the canonical α-helix, G the tighter 3₁₀-helix, I the wider π-helix; E/B are β-structure, T and S are turns and bends, and '-' is everything else. DSSP derives these from the pattern of main-chain N–H···O=C hydrogen bonds, not from the sequence.

Q: Where is each backbone atom in 3D?
A: Structure coordinates are given as an mmCIF _atom_site loop: one row per atom with element, residue name, chain id, sequence number, and x/y/z position in Å. Only the four main-chain atoms per residue are included here; side chains are omitted to keep the record compact.

Q: What if only a Cα trace is available?
A: Three-state secondary structure (P-SEA) collapses the eight DSSP classes into helix (a), strand (b), and coil (c). P-SEA assigns these fro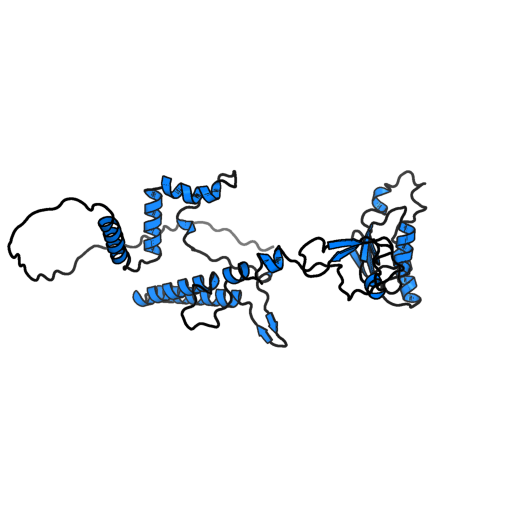m Cα geometry alone — distances and angles — without requiring backbone oxygens, so it works on any Cα trace.

Q: What do the rendered images show?
A: The six renders are orthographic views along the three Cartesian axes in both directions. Representation (cartoon, sticks, or surface) and color scheme (sequence-rainbow or by-chain) vary across proteins so the training set covers all the common visualization conventions.

Q: What does the local fold look like, residue by residue?
A: Foldseek's 3Di representation compresses backbone geometry into a per-residue letter drawn from a learned twenty-state alphabet. It captures the tertiary interaction pattern around each residue — which residues are packed against it in space, regardless of where they are in sequence.

Q: What do the diagnostic plots show?
A: The contact map is a binary N×N matrix image: pixel (i, j) is dark where Cα_i and Cα_j are within 8 Å and |i−j|>4. Because the |i−j|>4 filter removes local helical contacts, off-diagonal stripes parallel to the main diagonal indicate parallel β-sheets; stripes perpendicular to it indicate antiparallel β-sheets. The Ramachandran plot scatters every residue's (φ, ψ) pair against the sterically allowed regions. The PAE heatmap renders the predicted-aligned-error matrix.